Protein AF-A0A0C9Y177-F1 (afdb_monomer)

Secondary structure (DSSP, 8-state):
--HHHHHHHHHHHHHHHHHHTTPPPP-TTS--HHHHHHHHHH--HHHHS-EEEEEESSGGGG--TT-HHHHHHHTS-EEEEEE--S-S-SS-THHHHHHHHHTT--GGGTTSHHHHIIIIIHHHTSS-HHHHHHHHHHHHHHHHHH-----SB-TTS-BSS-PPPPP----PPPPPHHHHHHHHHHHHHHHHH--S-HHHHHHHHHHHHH-GGGGTTS--S-S-------S---PPP--PPPPPPPTTSSTTS--

Mean predicted aligned error: 13.77 Å

Foldseek 3Di:
DDLLVVLLVVLVVQQVVCVVVVHPRDQLQDDDPVRLVVNVVSPDPQLNDAAAEDEAEQLLVQQDPPDSVVSSLQSHRYDYYHYDHPPQDDPDPSSVLSVCLNRVPPVQPSVDPVSVCVLAVVLCPDDDPVSVVRSVVVVVVVCVVPDDDDDQADPVRDGPDDDDDDDDDDDDDDDDPVLVVVLVVLVVVCVVPVPDPPVVSVVQSVCSVVPPCVVVVPDDDDDDDDDPPPDPDDDDDDDDDDDDDDPPDPPPPDD

Solvent-accessible surface area (backbone atoms only — not comparable to full-atom values): 15943 Å² total; per-residue (Å²): 133,55,59,66,53,53,51,45,53,52,50,51,50,53,48,50,52,20,59,78,65,75,44,78,70,80,61,52,60,66,69,51,74,67,56,48,54,55,39,55,74,54,68,47,74,75,54,59,41,77,36,71,65,46,78,40,72,58,38,60,79,49,34,49,77,86,34,66,69,37,44,54,58,66,56,42,24,36,67,38,73,46,74,41,52,96,49,71,60,84,89,45,77,61,28,50,36,32,46,27,42,72,68,63,42,68,67,86,43,33,39,36,66,69,44,30,37,63,54,40,54,50,31,62,70,53,85,52,64,70,48,27,50,51,22,52,52,54,52,47,55,55,43,64,76,76,47,93,80,81,63,68,52,43,99,86,72,46,55,75,63,92,69,79,87,84,84,85,84,88,81,88,81,79,76,52,77,66,55,44,50,54,45,50,50,52,50,53,51,54,68,73,59,71,81,58,60,71,67,60,47,52,48,53,54,53,32,43,77,73,40,62,68,58,66,70,78,70,65,83,93,82,74,92,70,88,76,77,83,85,81,85,85,77,83,82,79,90,71,82,81,83,81,81,84,76,90,79,75,72,83,80,78,80,128

InterPro domains:
  IPR000330 SNF2, N-terminal domain [PF00176] (51-210)
  IPR027417 P-loop containing nucleoside triphosphate hydrolase [SSF52540] (50-147)
  IPR038718 SNF2-like, N-terminal domain superfamily [G3DSA:3.40.50.10810] (8-151)

Radius of gyration: 28.69 Å; Cα contacts (8 Å, |Δi|>4): 199; chains: 1; bounding box: 74×60×69 Å

pLDDT: mean 78.12, std 16.64, range [32.91, 95.5]

Sequence (255 aa):
MSRYSRFVDYWEQQEEAARLNNLPLPNRSNPTKEQTTDLEELGCAVYIVLWDRIYGDEGHAMRNPESKSLAAFYALLTRFIVIITATPAQNSLRDFQAYFRLLRVKYMNLEDLEHFDRYVTKPLSGTDEREIAKATQGLQYVLEEMMIYRPPCMSDGRMLLRLPNKYRHDIVVTLNSVERAVYNYILNYLVAKHLIGIYAALTRLRQVCSQIQLLAGSLPPTTDIPVDDEIFDSPPSSREPPLDPDPTSDEMRAR

Nearest PDB structures (foldseek):
  6l8n-assembly1_A  TM=6.024E-01  e=2.094E-08  Kluyveromyces lactis NRRL Y-1140
  8qyv-assembly1_M  TM=7.652E-01  e=3.973E-05  Saccharomyces cerevisiae S288C
  8oo7-assembly1_G  TM=8.427E-01  e=1.001E-03  Thermochaetoides thermophila
  8v6v-assembly1_X  TM=7.131E-01  e=1.061E-03  Homo sapiens
  6fml-assembly1_G  TM=6.248E-01  e=5.627E-04  Thermochaetoides thermophila DSM 1495

Structure (mmCIF, N/CA/C/O backbone):
data_AF-A0A0C9Y177-F1
#
_entry.id   AF-A0A0C9Y177-F1
#
loop_
_atom_site.group_PDB
_atom_site.id
_atom_site.type_symbol
_atom_site.label_atom_id
_atom_site.label_alt_id
_atom_site.label_comp_id
_atom_site.label_asym_id
_atom_site.label_entity_id
_atom_site.label_seq_id
_atom_site.pdbx_PDB_ins_code
_atom_site.Cartn_x
_atom_site.Cartn_y
_atom_site.Cartn_z
_atom_site.occupancy
_atom_site.B_iso_or_equiv
_atom_site.auth_seq_id
_atom_site.auth_comp_id
_atom_site.auth_asym_id
_atom_site.auth_atom_id
_atom_site.pdbx_PDB_model_num
ATOM 1 N N . MET A 1 1 ? -25.017 10.329 -12.179 1.00 60.66 1 MET A N 1
ATOM 2 C CA . MET A 1 1 ? -24.160 9.724 -11.133 1.00 60.66 1 MET A CA 1
ATOM 3 C C . MET A 1 1 ? -24.621 8.303 -10.869 1.00 60.66 1 MET A C 1
ATOM 5 O O . MET A 1 1 ? -25.825 8.079 -10.819 1.00 60.66 1 MET A O 1
ATOM 9 N N . SER A 1 2 ? -23.690 7.356 -10.752 1.00 77.94 2 SER A N 1
ATOM 10 C CA . SER A 1 2 ? -24.002 5.971 -10.369 1.00 77.94 2 SER A CA 1
ATOM 11 C C . SER A 1 2 ? -24.455 5.929 -8.904 1.00 77.94 2 SER A C 1
ATOM 13 O O . SER A 1 2 ? -24.042 6.785 -8.123 1.00 77.94 2 SER A O 1
ATOM 15 N N . ARG A 1 3 ? -25.260 4.934 -8.497 1.00 75.12 3 ARG A N 1
ATOM 16 C CA . ARG A 1 3 ? -25.572 4.725 -7.065 1.00 75.12 3 ARG A CA 1
ATOM 17 C C . ARG A 1 3 ? -24.290 4.599 -6.242 1.00 75.12 3 ARG A C 1
ATOM 19 O O . ARG A 1 3 ? -24.188 5.174 -5.172 1.00 75.12 3 ARG A O 1
ATOM 26 N N . TYR A 1 4 ? -23.285 3.940 -6.815 1.00 70.88 4 TYR A N 1
ATOM 27 C CA . TYR A 1 4 ? -21.947 3.821 -6.249 1.00 70.88 4 TYR A CA 1
ATOM 28 C C . TYR A 1 4 ? -21.282 5.175 -5.971 1.00 70.88 4 TYR A C 1
ATOM 30 O O . TYR A 1 4 ? -20.793 5.393 -4.869 1.00 70.88 4 TYR A O 1
ATOM 38 N N . SER A 1 5 ? -21.280 6.092 -6.949 1.00 79.62 5 SER A N 1
ATOM 39 C CA . SER A 1 5 ? -20.591 7.375 -6.773 1.00 79.62 5 SER A CA 1
ATOM 40 C C . SER A 1 5 ? -21.248 8.187 -5.664 1.00 79.62 5 SER A C 1
ATOM 42 O O . SER A 1 5 ? -20.547 8.732 -4.832 1.00 79.62 5 SER A O 1
ATOM 44 N N . ARG A 1 6 ? -22.583 8.142 -5.561 1.00 82.31 6 ARG A N 1
ATOM 45 C CA . ARG A 1 6 ? -23.313 8.815 -4.478 1.00 82.31 6 ARG A CA 1
ATOM 46 C C . ARG A 1 6 ? -22.883 8.349 -3.082 1.00 82.31 6 ARG A C 1
ATOM 48 O O . ARG A 1 6 ? -22.796 9.183 -2.193 1.00 82.31 6 ARG A O 1
ATOM 55 N N . PHE A 1 7 ? -22.613 7.053 -2.887 1.00 81.00 7 PHE A N 1
ATOM 56 C CA . PHE A 1 7 ? -22.155 6.537 -1.586 1.00 81.00 7 PHE A CA 1
ATOM 57 C C . PHE A 1 7 ? -20.748 7.002 -1.240 1.00 81.00 7 PHE A C 1
ATOM 59 O O . PHE A 1 7 ? -20.493 7.369 -0.097 1.00 81.00 7 PHE A O 1
ATOM 66 N N . VAL A 1 8 ? -19.843 6.975 -2.219 1.00 79.81 8 VAL A N 1
ATOM 67 C CA . VAL A 1 8 ? -18.476 7.465 -2.027 1.00 79.81 8 VAL A CA 1
ATOM 68 C C . VAL A 1 8 ? -18.507 8.960 -1.703 1.00 79.81 8 VAL A C 1
ATOM 70 O O . VAL A 1 8 ? -17.980 9.356 -0.668 1.00 79.81 8 VAL A O 1
ATOM 73 N N . ASP A 1 9 ? -19.233 9.749 -2.500 1.00 84.94 9 ASP A N 1
ATOM 74 C CA . ASP A 1 9 ? -19.370 11.198 -2.324 1.00 84.94 9 ASP A CA 1
ATOM 75 C C . ASP A 1 9 ? -19.990 11.550 -0.951 1.00 84.94 9 ASP A C 1
ATOM 77 O O . ASP A 1 9 ? -19.514 12.456 -0.269 1.00 84.94 9 ASP A O 1
ATOM 81 N N . TYR A 1 10 ? -21.020 10.814 -0.502 1.00 84.25 10 TYR A N 1
ATOM 82 C CA . TYR A 1 10 ? -21.636 10.996 0.823 1.00 84.25 10 TYR A CA 1
ATOM 83 C C . TYR A 1 10 ? -20.617 10.819 1.954 1.00 84.25 10 TYR A C 1
ATOM 85 O O . TYR A 1 10 ? -20.523 11.651 2.857 1.00 84.25 10 TYR A O 1
ATOM 93 N N . TRP A 1 11 ? -19.828 9.744 1.909 1.00 78.38 11 TRP A N 1
ATOM 94 C CA . TRP A 1 11 ? -18.850 9.469 2.959 1.00 78.38 11 TRP A CA 1
ATOM 95 C C . TRP A 1 11 ? -17.654 10.418 2.925 1.00 78.38 11 TRP A C 1
ATOM 97 O O . TRP A 1 11 ? -17.143 10.769 3.990 1.00 78.38 11 TRP A O 1
ATOM 107 N N . GLU A 1 12 ? -17.229 10.857 1.741 1.00 82.12 12 GLU A N 1
ATOM 108 C CA . GLU A 1 12 ? -16.199 11.888 1.591 1.00 82.12 12 GLU A CA 1
ATOM 109 C C . GLU A 1 12 ? -16.648 13.213 2.219 1.00 82.12 12 GLU A C 1
ATOM 111 O O . GLU A 1 12 ? -15.904 13.782 3.018 1.00 82.12 12 GLU A O 1
ATOM 116 N N . GLN A 1 13 ? -17.892 13.641 1.969 1.00 85.00 13 GLN A N 1
ATOM 117 C CA . GLN A 1 13 ? -18.472 14.845 2.580 1.00 85.00 13 GLN A CA 1
ATOM 118 C C . GLN A 1 13 ? -18.549 14.744 4.108 1.00 85.00 13 GLN A C 1
ATOM 120 O O . GLN A 1 13 ? -18.214 15.697 4.809 1.00 85.00 13 GLN A O 1
ATOM 125 N N . GLN A 1 14 ? -18.951 13.588 4.644 1.00 81.19 14 GLN A N 1
ATOM 126 C CA . GLN A 1 14 ? -19.004 13.360 6.094 1.00 81.19 14 GLN A CA 1
ATOM 127 C C . GLN A 1 14 ? -17.611 13.412 6.739 1.00 81.19 14 GLN A C 1
ATOM 129 O O . GLN A 1 14 ? -17.445 13.964 7.827 1.00 81.19 14 GLN A O 1
ATOM 134 N N . GLU A 1 15 ? -16.588 12.859 6.082 1.00 77.50 15 GLU A N 1
ATOM 135 C CA . GLU A 1 15 ? -15.209 12.964 6.567 1.00 77.50 15 GLU A CA 1
ATOM 136 C C . GLU A 1 15 ? -14.669 14.390 6.482 1.00 77.50 15 GLU A C 1
ATOM 138 O O . GLU A 1 15 ? -14.007 14.844 7.412 1.00 77.50 15 GLU A O 1
ATOM 143 N N . GLU A 1 16 ? -14.926 15.094 5.382 1.00 83.75 16 GLU A N 1
ATOM 144 C CA . GLU A 1 16 ? -14.502 16.481 5.206 1.00 83.75 16 GLU A CA 1
ATOM 145 C C . GLU A 1 16 ? -15.157 17.393 6.248 1.00 83.75 16 GLU A C 1
ATOM 147 O O . GLU A 1 16 ? -14.468 18.178 6.900 1.00 83.75 16 GLU A O 1
ATOM 152 N N . ALA A 1 17 ? -16.454 17.211 6.502 1.00 84.19 17 ALA A N 1
ATOM 153 C CA . ALA A 1 17 ? -17.170 17.905 7.564 1.00 84.19 17 ALA A CA 1
ATOM 154 C C . ALA A 1 17 ? -16.596 17.584 8.953 1.00 84.19 17 ALA A C 1
ATOM 156 O O . ALA A 1 17 ? -16.451 18.487 9.778 1.00 84.19 17 ALA A O 1
ATOM 157 N N . ALA A 1 18 ? -16.231 16.326 9.224 1.00 82.00 18 ALA A N 1
ATOM 158 C CA . ALA A 1 18 ? -15.586 15.962 10.483 1.00 82.00 18 ALA A CA 1
ATOM 159 C C . ALA A 1 18 ? -14.213 16.642 10.634 1.00 82.00 18 ALA A C 1
ATOM 161 O O . ALA A 1 18 ? -13.924 17.196 11.693 1.00 82.00 18 ALA A O 1
ATOM 162 N N . ARG A 1 19 ? -13.404 16.681 9.565 1.00 80.75 19 ARG A N 1
ATOM 163 C CA . ARG A 1 19 ? -12.097 17.361 9.552 1.00 80.75 19 ARG A CA 1
ATOM 164 C C . ARG A 1 19 ? -12.229 18.868 9.765 1.00 80.75 19 ARG A C 1
ATOM 166 O O . ARG A 1 19 ? -11.552 19.408 10.633 1.00 80.75 19 ARG A O 1
ATOM 173 N N . LEU A 1 20 ? -13.118 19.538 9.028 1.00 85.88 20 LEU A N 1
ATOM 174 C CA . LEU A 1 20 ? -13.350 20.987 9.143 1.00 85.88 20 LEU A CA 1
ATOM 175 C C . LEU A 1 20 ? -13.793 21.395 10.552 1.00 85.88 20 LEU A C 1
ATOM 177 O O . LEU A 1 20 ? -13.418 22.461 11.034 1.00 85.88 20 LEU A O 1
ATOM 181 N N . ASN A 1 21 ? -14.563 20.536 11.220 1.00 85.81 21 ASN A N 1
ATOM 182 C CA . ASN A 1 21 ? -15.095 20.797 12.554 1.00 85.81 21 ASN A CA 1
ATOM 183 C C . ASN A 1 21 ? -14.243 20.202 13.692 1.00 85.81 21 ASN A C 1
ATOM 185 O O . ASN A 1 21 ? -14.674 20.250 14.843 1.00 85.81 21 ASN A O 1
ATOM 189 N N . ASN A 1 22 ? -13.059 19.638 13.405 1.00 80.06 22 ASN A N 1
ATOM 190 C CA . ASN A 1 22 ? -12.221 18.911 14.374 1.00 80.06 22 ASN A CA 1
ATOM 191 C C . ASN A 1 22 ? -12.995 17.844 15.181 1.00 80.06 22 ASN A C 1
ATOM 193 O O . ASN A 1 22 ? -12.736 17.618 16.366 1.00 80.06 22 ASN A O 1
ATOM 197 N N . LEU A 1 23 ? -13.968 17.192 14.544 1.00 76.94 23 LEU A N 1
ATOM 198 C CA . LEU A 1 23 ? -14.747 16.109 15.130 1.00 76.94 23 LEU A CA 1
ATOM 199 C C . LEU A 1 23 ? -14.049 14.763 14.893 1.00 76.94 23 LEU A C 1
ATOM 201 O O . LEU A 1 23 ? -13.385 14.574 13.870 1.00 76.94 23 LEU A O 1
ATOM 205 N N . PRO A 1 24 ? -14.215 13.788 15.804 1.00 68.62 24 PRO A N 1
ATOM 206 C CA . PRO A 1 24 ? -13.754 12.432 15.550 1.00 68.62 24 PRO A CA 1
ATOM 207 C C . PRO A 1 24 ? -14.429 11.878 14.292 1.00 68.62 24 PRO A C 1
ATOM 209 O O . PRO A 1 24 ? -15.630 12.066 14.089 1.00 68.62 24 PRO A O 1
ATOM 212 N N . LEU A 1 25 ? -13.658 11.161 13.467 1.00 71.31 25 LEU A N 1
ATOM 213 C CA . LEU A 1 25 ? -14.195 10.508 12.275 1.00 71.31 25 LEU A CA 1
ATOM 214 C C . LEU A 1 25 ? -15.401 9.623 12.648 1.00 71.31 25 LEU A C 1
ATOM 216 O O . LEU A 1 25 ? -15.358 8.936 13.679 1.00 71.31 25 LEU A O 1
ATOM 220 N N . PRO A 1 26 ? -16.468 9.625 11.829 1.00 66.38 26 PRO A N 1
ATOM 221 C CA . PRO A 1 26 ? -17.718 8.953 12.155 1.00 66.38 26 PRO A CA 1
ATOM 222 C C . PRO A 1 26 ? -17.500 7.461 12.423 1.00 66.38 26 PRO A C 1
ATOM 224 O O . PRO A 1 26 ? -16.810 6.764 11.674 1.00 66.38 26 PRO A O 1
ATOM 227 N N . ASN A 1 27 ? -18.102 6.957 13.504 1.00 68.81 27 ASN A N 1
ATOM 228 C CA . ASN A 1 27 ? -17.997 5.549 13.863 1.00 68.81 27 ASN A CA 1
ATOM 229 C C . ASN A 1 27 ? -18.884 4.683 12.954 1.00 68.81 27 ASN A C 1
ATOM 231 O O . ASN A 1 27 ? -20.068 4.492 13.212 1.00 68.81 27 ASN A O 1
ATOM 235 N N . ARG A 1 28 ? -18.282 4.105 11.914 1.00 72.25 28 ARG A N 1
ATOM 236 C CA . ARG A 1 28 ? -18.972 3.275 10.914 1.00 72.25 28 ARG A CA 1
ATOM 237 C C . ARG A 1 28 ? -19.302 1.850 11.380 1.00 72.25 28 ARG A C 1
ATOM 239 O O . ARG A 1 28 ? -19.814 1.069 10.586 1.00 72.25 28 ARG A O 1
ATOM 246 N N . SER A 1 29 ? -18.978 1.464 12.618 1.00 67.38 29 SER A N 1
ATOM 247 C CA . SER A 1 29 ? -19.398 0.162 13.168 1.00 67.38 29 SER A CA 1
ATOM 248 C C . SER A 1 29 ? -20.760 0.208 13.857 1.00 67.38 29 SER A C 1
ATOM 250 O O . SER A 1 29 ? -21.408 -0.826 13.956 1.00 67.38 29 SER A O 1
ATOM 252 N N . ASN A 1 30 ? -21.202 1.391 14.292 1.00 70.06 30 ASN A N 1
ATOM 253 C CA . ASN A 1 30 ? -22.485 1.602 14.957 1.00 70.06 30 ASN A CA 1
ATOM 254 C C . ASN A 1 30 ? -23.153 2.851 14.358 1.00 70.06 30 ASN A C 1
ATOM 256 O O . ASN A 1 30 ? -23.076 3.920 14.971 1.00 70.06 30 ASN A O 1
ATOM 260 N N . PRO A 1 31 ? -23.751 2.748 13.156 1.00 72.00 31 PRO A N 1
ATOM 261 C CA . PRO A 1 31 ? -24.432 3.881 12.538 1.00 72.00 31 PRO A CA 1
ATOM 262 C C . PRO A 1 31 ? -25.581 4.373 13.427 1.00 72.00 31 PRO A C 1
ATOM 264 O O . PRO A 1 31 ? -26.267 3.584 14.085 1.00 72.00 31 PRO A O 1
ATOM 267 N N . THR A 1 32 ? -25.801 5.687 13.457 1.00 78.00 32 THR A N 1
ATOM 268 C CA . THR A 1 32 ? -26.993 6.257 14.099 1.00 78.00 32 THR A CA 1
ATOM 269 C C . THR A 1 32 ? -28.246 5.946 13.275 1.00 78.00 32 THR A C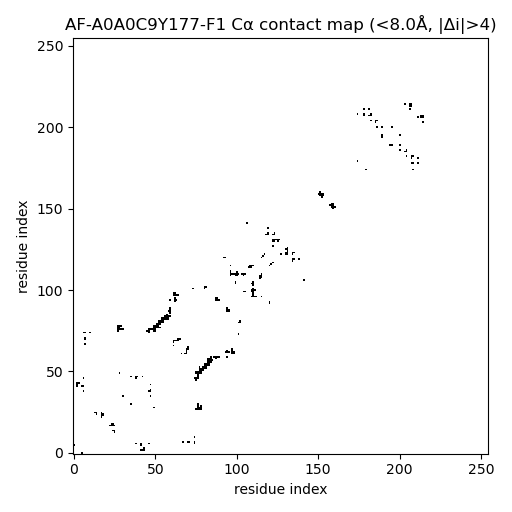 1
ATOM 271 O O . THR A 1 32 ? -28.170 5.576 12.100 1.00 78.00 32 THR A O 1
ATOM 274 N N . LYS A 1 33 ? -29.433 6.112 13.875 1.00 75.31 33 LYS A N 1
ATOM 275 C CA . LYS A 1 33 ? -30.703 5.937 13.148 1.00 75.31 33 LYS A CA 1
ATOM 276 C C . LYS A 1 33 ? -30.798 6.856 11.927 1.00 75.31 33 LYS A C 1
ATOM 278 O O . LYS A 1 33 ? -31.221 6.398 10.879 1.00 75.31 33 LYS A O 1
ATOM 283 N N . GLU A 1 34 ? -30.353 8.104 12.056 1.00 78.12 34 GLU A N 1
ATOM 284 C CA . GLU A 1 34 ? -30.326 9.087 10.962 1.00 78.12 34 GLU A CA 1
ATOM 285 C C . GLU A 1 34 ? -29.412 8.634 9.818 1.00 78.12 34 GLU A C 1
ATOM 287 O O . GLU A 1 34 ? -29.851 8.568 8.677 1.00 78.12 34 GLU A O 1
ATOM 292 N N . GLN A 1 35 ? -28.189 8.191 10.133 1.00 76.56 35 GLN A N 1
ATOM 293 C CA . GLN A 1 35 ? -27.258 7.660 9.130 1.00 76.56 35 GLN A CA 1
ATOM 294 C C . GLN A 1 35 ? -27.807 6.419 8.422 1.00 76.56 35 GLN A C 1
ATOM 296 O O . GLN A 1 35 ? -27.549 6.216 7.242 1.00 76.56 35 GLN A O 1
ATOM 301 N N . THR A 1 36 ? -28.551 5.573 9.133 1.00 74.44 36 THR A N 1
ATOM 302 C CA . THR A 1 36 ? -29.141 4.367 8.541 1.00 74.44 36 THR A CA 1
ATOM 303 C C . THR A 1 36 ? -30.204 4.740 7.505 1.00 74.44 36 THR A C 1
ATOM 305 O O . THR A 1 36 ? -30.174 4.211 6.398 1.00 74.44 36 THR A O 1
ATOM 308 N N . THR A 1 37 ? -31.074 5.705 7.824 1.00 78.81 37 THR A N 1
ATOM 309 C CA . THR A 1 37 ? -32.082 6.234 6.893 1.00 78.81 37 THR A CA 1
ATOM 310 C C . THR A 1 37 ? -31.438 6.870 5.661 1.00 78.81 37 THR A C 1
ATOM 312 O O . THR A 1 37 ? -31.824 6.547 4.541 1.00 78.81 37 THR A O 1
ATOM 315 N N . ASP A 1 38 ? -30.410 7.707 5.849 1.00 78.62 38 ASP A N 1
ATOM 316 C CA . ASP A 1 38 ? -29.680 8.323 4.735 1.00 78.62 38 ASP A CA 1
ATOM 317 C C . ASP A 1 38 ? -29.109 7.250 3.796 1.00 78.62 38 ASP A C 1
ATOM 319 O O . ASP A 1 38 ? -29.280 7.305 2.580 1.00 78.62 38 ASP A O 1
ATOM 323 N N . LEU A 1 39 ? -28.445 6.230 4.350 1.00 77.44 39 LEU A N 1
ATOM 324 C CA . LEU A 1 39 ? -27.825 5.165 3.561 1.00 77.44 39 LEU A CA 1
ATOM 325 C C . LEU A 1 39 ? -28.872 4.322 2.810 1.00 77.44 39 LEU A C 1
ATOM 327 O O . LEU A 1 39 ? -28.619 3.929 1.667 1.00 77.44 39 LEU A O 1
ATOM 331 N N . GLU A 1 40 ? -30.043 4.066 3.403 1.00 79.38 40 GLU A N 1
ATOM 332 C CA . GLU A 1 40 ? -31.166 3.383 2.742 1.00 79.38 40 GLU A CA 1
ATOM 333 C C . GLU A 1 40 ? -31.632 4.132 1.482 1.00 79.38 40 GLU A C 1
ATOM 335 O O . GLU A 1 40 ? -31.836 3.505 0.434 1.00 79.38 40 GLU A O 1
ATOM 340 N N . GLU A 1 41 ? -31.701 5.466 1.529 1.00 81.50 41 GLU A N 1
ATOM 341 C CA . GLU A 1 41 ? -32.088 6.304 0.385 1.00 81.50 41 GLU A CA 1
ATOM 342 C C . GLU A 1 41 ? -31.082 6.246 -0.779 1.00 81.50 41 GLU A C 1
ATOM 344 O O . GLU A 1 41 ? -31.463 6.357 -1.951 1.00 81.50 41 GLU A O 1
ATOM 349 N N . LEU A 1 42 ? -29.793 6.013 -0.500 1.00 78.12 42 LEU A N 1
ATOM 350 C CA . LEU A 1 42 ? -28.766 5.912 -1.542 1.00 78.12 42 LEU A CA 1
ATOM 351 C C . LEU A 1 42 ? -28.837 4.591 -2.355 1.00 78.12 42 LEU A C 1
ATOM 353 O O . LEU A 1 42 ? -28.323 4.524 -3.481 1.00 78.12 42 LEU A O 1
ATOM 357 N N . GLY A 1 43 ? -29.514 3.548 -1.854 1.00 74.19 43 GLY A N 1
ATOM 358 C CA . GLY A 1 43 ? -29.999 2.420 -2.666 1.00 74.19 43 GLY A CA 1
ATOM 359 C C . GLY A 1 43 ? -28.960 1.389 -3.146 1.00 74.19 43 GLY A C 1
ATOM 360 O O . GLY A 1 43 ? -29.144 0.784 -4.213 1.00 74.19 43 GLY A O 1
ATOM 361 N N . CYS A 1 44 ? -27.875 1.169 -2.394 1.00 80.56 44 CYS A N 1
ATOM 362 C CA . CYS A 1 44 ? -26.905 0.093 -2.635 1.00 80.56 44 CYS A CA 1
ATOM 363 C C . CYS A 1 44 ? -26.859 -0.870 -1.445 1.00 80.56 44 CYS A C 1
ATOM 365 O O . CYS A 1 44 ? -26.383 -0.522 -0.367 1.00 80.56 44 CYS A O 1
ATOM 367 N N . ALA A 1 45 ? -27.311 -2.104 -1.677 1.00 82.19 45 ALA A N 1
ATOM 368 C CA . ALA A 1 45 ? -27.505 -3.114 -0.637 1.00 82.19 45 ALA A CA 1
ATOM 369 C C . ALA A 1 45 ? -26.242 -3.411 0.194 1.00 82.19 45 ALA A C 1
ATOM 371 O O . ALA A 1 45 ? -26.336 -3.699 1.379 1.00 82.19 45 ALA A O 1
ATOM 372 N N . VAL A 1 46 ? -25.052 -3.318 -0.402 1.00 86.19 46 VAL A N 1
ATOM 373 C CA . VAL A 1 46 ? -23.798 -3.669 0.284 1.00 86.19 46 VAL A CA 1
ATOM 374 C C . VAL A 1 46 ? -23.390 -2.611 1.322 1.00 86.19 46 VAL A C 1
ATOM 376 O O . VAL A 1 46 ? -22.760 -2.954 2.320 1.00 86.19 46 VAL A O 1
ATOM 379 N N . TYR A 1 47 ? -23.785 -1.349 1.121 1.00 84.50 47 TYR A N 1
ATOM 380 C CA . TYR A 1 47 ? -23.429 -0.217 1.987 1.00 84.50 47 TYR A CA 1
ATOM 381 C C . TYR A 1 47 ? -24.438 0.057 3.107 1.00 84.50 47 TYR A C 1
ATOM 383 O O . TYR A 1 47 ? -24.106 0.758 4.058 1.00 84.50 47 TYR A O 1
ATOM 391 N N . ILE A 1 48 ? -25.646 -0.500 3.004 1.00 83.12 48 ILE A N 1
ATOM 392 C CA . ILE A 1 48 ? -26.708 -0.370 4.018 1.00 83.12 48 ILE A CA 1
ATOM 393 C C . ILE A 1 48 ? -26.686 -1.511 5.043 1.00 83.12 48 ILE A C 1
ATOM 395 O O . ILE A 1 48 ? -27.319 -1.425 6.089 1.00 83.12 48 ILE A O 1
ATOM 399 N N . VAL A 1 49 ? -25.963 -2.593 4.748 1.00 85.19 49 VAL A N 1
ATOM 400 C CA . VAL A 1 49 ? -25.809 -3.734 5.653 1.00 85.19 49 VAL A CA 1
ATOM 401 C C . VAL A 1 49 ? -24.651 -3.471 6.609 1.00 85.19 49 VAL A C 1
ATOM 403 O O . VAL A 1 49 ? -23.540 -3.160 6.179 1.00 85.19 49 VAL A O 1
ATOM 406 N N . LEU A 1 50 ? -24.901 -3.651 7.907 1.00 86.88 50 LEU A N 1
ATOM 407 C CA . LEU A 1 50 ? -23.844 -3.717 8.909 1.00 86.88 50 LEU A CA 1
ATOM 408 C C . LEU A 1 50 ? -23.207 -5.109 8.879 1.00 86.88 50 LEU A C 1
ATOM 410 O O . LEU A 1 50 ? -23.811 -6.092 9.306 1.00 86.88 50 LEU A O 1
ATOM 414 N N . TRP A 1 51 ? -21.979 -5.189 8.380 1.00 89.19 51 TRP A N 1
ATOM 415 C CA . TRP A 1 51 ? -21.219 -6.430 8.341 1.00 89.19 51 TRP A CA 1
ATOM 416 C C . TRP A 1 51 ? -20.558 -6.701 9.697 1.00 89.19 51 TRP A C 1
ATOM 418 O O . TRP A 1 51 ? -19.933 -5.826 10.295 1.00 89.19 51 TRP A O 1
ATOM 428 N N . ASP A 1 52 ? -20.621 -7.937 10.186 1.00 90.12 52 ASP A N 1
ATOM 429 C CA . ASP A 1 52 ? -19.837 -8.305 11.369 1.00 90.12 52 ASP A CA 1
ATOM 430 C C . ASP A 1 52 ? -18.336 -8.299 11.060 1.00 90.12 52 ASP A C 1
ATOM 432 O O . ASP A 1 52 ? -17.524 -7.851 11.873 1.00 90.12 52 ASP A O 1
ATOM 436 N N . ARG A 1 53 ? -17.956 -8.824 9.888 1.00 92.06 53 ARG A N 1
ATOM 437 C CA . ARG A 1 53 ? -16.562 -8.974 9.460 1.00 92.06 53 ARG A CA 1
ATOM 438 C C . ARG A 1 53 ? -16.428 -8.766 7.961 1.00 92.06 53 ARG A C 1
ATOM 440 O O . ARG A 1 53 ? -17.254 -9.256 7.196 1.00 92.06 53 ARG A O 1
ATOM 447 N N . ILE A 1 54 ? -15.339 -8.125 7.553 1.00 92.12 54 ILE A N 1
ATOM 448 C CA . ILE A 1 54 ? -14.930 -8.016 6.151 1.00 92.12 54 ILE A CA 1
ATOM 449 C C . ILE A 1 54 ? -13.504 -8.541 6.020 1.00 92.12 54 ILE A C 1
ATOM 451 O O . ILE A 1 54 ? -12.627 -8.160 6.796 1.00 92.12 54 ILE A O 1
ATOM 455 N N . TYR A 1 55 ? -13.289 -9.406 5.031 1.00 93.12 55 TYR A N 1
ATOM 456 C CA . TYR A 1 55 ? -11.981 -9.953 4.688 1.00 93.12 55 TYR A CA 1
ATOM 457 C C . TYR A 1 55 ? -11.518 -9.337 3.370 1.00 93.12 55 TYR A C 1
ATOM 459 O O . TYR A 1 55 ? -12.163 -9.521 2.340 1.00 93.12 55 TYR A O 1
ATOM 467 N N . GLY A 1 56 ? -10.423 -8.584 3.415 1.00 91.19 56 GLY A N 1
ATOM 468 C CA . GLY A 1 56 ? -9.750 -8.064 2.232 1.00 91.19 56 GLY A CA 1
ATOM 469 C C . GLY A 1 56 ? -8.569 -8.954 1.880 1.00 91.19 56 GLY A C 1
ATOM 470 O O . GLY A 1 56 ? -7.553 -8.911 2.573 1.00 91.19 56 GLY A O 1
ATOM 471 N N . ASP A 1 57 ? -8.714 -9.761 0.835 1.00 91.56 57 ASP A N 1
ATOM 472 C CA . ASP A 1 57 ? -7.607 -10.541 0.283 1.00 91.56 57 ASP A CA 1
ATOM 473 C C . ASP A 1 57 ? -6.738 -9.673 -0.635 1.00 91.56 57 ASP A C 1
ATOM 475 O O . ASP A 1 57 ? -7.209 -8.680 -1.193 1.00 91.56 57 ASP A O 1
ATOM 479 N N . GLU A 1 58 ? -5.465 -10.033 -0.759 1.00 87.88 58 GLU A N 1
ATOM 480 C CA . GLU A 1 58 ? -4.454 -9.279 -1.498 1.00 87.88 58 GLU A CA 1
ATOM 481 C C . GLU A 1 58 ? -4.420 -7.792 -1.123 1.00 87.88 58 GLU A C 1
ATOM 483 O O . GLU A 1 58 ? -4.517 -6.892 -1.962 1.00 87.88 58 GLU A O 1
ATOM 488 N N . GLY A 1 59 ? -4.243 -7.526 0.175 1.00 85.31 59 GLY A N 1
ATOM 489 C CA . GLY A 1 59 ? -4.268 -6.180 0.757 1.00 85.31 59 GLY A CA 1
ATOM 490 C C . GLY A 1 59 ? -3.403 -5.137 0.045 1.00 85.31 59 GLY A C 1
ATOM 491 O O . GLY A 1 59 ? -3.729 -3.953 0.071 1.00 85.31 59 GLY A O 1
ATOM 492 N N . HIS A 1 60 ? -2.363 -5.562 -0.674 1.00 84.75 60 HIS A N 1
ATOM 493 C CA . HIS A 1 60 ? -1.539 -4.679 -1.494 1.00 84.75 60 HIS A CA 1
ATOM 494 C C . HIS A 1 60 ? -2.339 -3.908 -2.572 1.00 84.75 60 HIS A C 1
ATOM 496 O O . HIS A 1 60 ? -1.900 -2.844 -3.015 1.00 84.75 60 HIS A O 1
ATOM 502 N N . ALA A 1 61 ? -3.529 -4.381 -2.964 1.00 85.19 61 ALA A N 1
ATOM 503 C CA . ALA A 1 61 ? -4.462 -3.665 -3.838 1.00 85.19 61 ALA A CA 1
ATOM 504 C C . ALA A 1 61 ? -5.086 -2.413 -3.180 1.00 85.19 61 ALA A C 1
ATOM 506 O O . ALA A 1 61 ? -5.505 -1.488 -3.873 1.00 85.19 61 ALA A O 1
ATOM 507 N N . MET A 1 62 ? -5.113 -2.356 -1.846 1.00 83.75 62 MET A N 1
ATOM 508 C CA . MET A 1 62 ? -5.770 -1.332 -1.021 1.00 83.75 62 MET A CA 1
ATOM 509 C C . MET A 1 62 ? -4.803 -0.270 -0.471 1.00 83.75 62 MET A C 1
ATOM 511 O O . MET A 1 62 ? -5.111 0.426 0.489 1.00 83.75 62 MET A O 1
ATOM 515 N N . ARG A 1 63 ? -3.621 -0.120 -1.077 1.00 83.25 63 ARG A N 1
ATOM 516 C CA . ARG A 1 63 ? -2.561 0.772 -0.574 1.00 83.25 63 ARG A CA 1
ATOM 517 C C . ARG A 1 63 ? -2.704 2.245 -0.943 1.00 83.25 63 ARG A C 1
ATOM 519 O O . ARG A 1 63 ? -2.041 3.071 -0.336 1.00 83.25 63 ARG A O 1
ATOM 526 N N . ASN A 1 64 ? -3.481 2.576 -1.979 1.00 82.56 64 ASN A N 1
ATOM 527 C CA . ASN A 1 64 ? -3.605 3.954 -2.456 1.00 82.56 64 ASN A CA 1
ATOM 528 C C . ASN A 1 64 ? -4.831 4.632 -1.815 1.00 82.56 64 ASN A C 1
ATOM 530 O O . ASN A 1 64 ? -5.949 4.313 -2.246 1.00 82.56 64 ASN A O 1
ATOM 534 N N . PRO A 1 65 ? -4.640 5.583 -0.870 1.00 76.69 65 PRO A N 1
ATOM 535 C CA . PRO A 1 65 ? -5.712 6.343 -0.217 1.00 76.69 65 PRO A CA 1
ATOM 536 C C . PRO A 1 65 ? -6.682 7.006 -1.196 1.00 76.69 65 PRO A C 1
ATOM 538 O O . PRO A 1 65 ? -7.867 7.111 -0.907 1.00 76.69 65 PRO A O 1
ATOM 541 N N . GLU A 1 66 ? -6.181 7.423 -2.360 1.00 79.88 66 GLU A N 1
ATOM 542 C CA . GLU A 1 66 ? -6.938 8.160 -3.378 1.00 79.88 66 GLU A CA 1
ATOM 543 C C . GLU A 1 66 ? -7.689 7.237 -4.348 1.00 79.88 66 GLU A C 1
ATOM 545 O O . GLU A 1 66 ? -8.396 7.691 -5.250 1.00 79.88 66 GLU A O 1
ATOM 550 N N . SER A 1 67 ? -7.527 5.917 -4.219 1.00 84.19 67 SER A N 1
ATOM 551 C CA . SER A 1 67 ? -8.196 4.987 -5.121 1.00 84.19 67 SER A CA 1
ATOM 552 C C . SER A 1 67 ? -9.681 4.850 -4.786 1.00 84.19 67 SER A C 1
ATOM 554 O O . SER A 1 67 ? -10.073 4.623 -3.642 1.00 84.19 67 SER A O 1
ATOM 556 N N . LYS A 1 68 ? -10.519 4.883 -5.826 1.00 82.25 68 LYS A N 1
ATOM 557 C CA . LYS A 1 68 ? -11.968 4.657 -5.710 1.00 82.25 68 LYS A CA 1
ATOM 558 C C . LYS A 1 68 ? -12.301 3.302 -5.085 1.00 82.25 68 LYS A C 1
ATOM 560 O O . LYS A 1 68 ? -13.258 3.195 -4.326 1.00 82.25 68 LYS A O 1
ATOM 565 N N . SER A 1 69 ? -11.503 2.273 -5.370 1.00 83.69 69 SER A N 1
ATOM 566 C CA . SER A 1 69 ? -11.660 0.942 -4.774 1.00 83.69 69 SER A CA 1
ATOM 567 C C . SER A 1 69 ? -11.464 0.970 -3.261 1.00 83.69 69 SER A C 1
ATOM 569 O O . SER A 1 69 ? -12.220 0.339 -2.528 1.00 83.69 69 SER A O 1
ATOM 571 N N . LEU A 1 70 ? -10.479 1.731 -2.784 1.00 84.44 70 LEU A N 1
ATOM 572 C CA . LEU A 1 70 ? -10.236 1.865 -1.359 1.00 84.44 70 LEU A CA 1
ATOM 573 C C . LEU A 1 70 ? -11.298 2.743 -0.689 1.00 84.44 70 LEU A C 1
ATOM 575 O O . LEU A 1 70 ? -11.828 2.350 0.345 1.00 84.44 70 LEU A O 1
ATOM 579 N N . ALA A 1 71 ? -11.676 3.871 -1.297 1.00 82.00 71 ALA A N 1
ATOM 580 C CA . ALA A 1 71 ? -12.781 4.708 -0.817 1.00 82.00 71 ALA A CA 1
ATOM 581 C C . ALA A 1 71 ? -14.093 3.905 -0.703 1.00 82.00 71 ALA A C 1
ATOM 583 O O . ALA A 1 71 ? -14.812 3.983 0.293 1.00 82.00 71 ALA A O 1
ATOM 584 N N . ALA A 1 72 ? -14.352 3.040 -1.685 1.00 82.38 72 ALA A N 1
ATOM 585 C CA . ALA A 1 72 ? -15.465 2.103 -1.676 1.00 82.38 72 ALA A CA 1
ATOM 586 C C . ALA A 1 72 ? -15.384 1.086 -0.539 1.00 82.38 72 ALA A C 1
ATOM 588 O O . ALA A 1 72 ? -16.406 0.773 0.058 1.00 82.38 72 ALA A O 1
ATOM 589 N N . PHE A 1 73 ? -14.199 0.557 -0.243 1.00 86.69 73 PHE A N 1
ATOM 590 C CA . PHE A 1 73 ? -14.010 -0.368 0.869 1.00 86.69 73 PHE A CA 1
ATOM 591 C C . PHE A 1 73 ? -14.208 0.341 2.218 1.00 86.69 73 PHE A C 1
ATOM 593 O O . PHE A 1 73 ? -14.874 -0.181 3.109 1.00 86.69 73 PHE A O 1
ATOM 600 N N . TYR A 1 74 ? -13.704 1.571 2.349 1.00 80.75 74 TYR A N 1
ATOM 601 C CA . TYR A 1 74 ? -13.886 2.412 3.533 1.00 80.75 74 TYR A CA 1
ATOM 602 C C . TYR A 1 74 ? -15.346 2.717 3.849 1.00 80.75 74 TYR A C 1
ATOM 604 O O . TYR A 1 74 ? -15.706 2.823 5.024 1.00 80.75 74 TYR A O 1
ATOM 612 N N . ALA A 1 75 ? -16.173 2.905 2.822 1.00 81.81 75 ALA A N 1
ATOM 613 C CA . ALA A 1 75 ? -17.589 3.226 2.968 1.00 81.81 75 ALA A CA 1
ATOM 614 C C . ALA A 1 75 ? -18.422 2.072 3.564 1.00 81.81 75 ALA A C 1
ATOM 616 O O . ALA A 1 75 ? -19.568 2.291 3.953 1.00 81.81 75 ALA A O 1
ATOM 617 N N . LEU A 1 76 ? -17.873 0.856 3.660 1.00 86.38 76 LEU A N 1
ATOM 618 C CA . LEU A 1 76 ? -18.576 -0.293 4.225 1.00 86.38 76 LEU A CA 1
ATOM 619 C C . LEU A 1 76 ? -18.742 -0.169 5.745 1.00 86.38 76 LEU A C 1
ATOM 621 O O . LEU A 1 76 ? -17.795 0.108 6.493 1.00 86.38 76 LEU A O 1
ATOM 625 N N . LEU A 1 77 ? -19.962 -0.437 6.205 1.00 85.00 77 LEU A N 1
ATOM 626 C CA . LEU A 1 77 ? -20.283 -0.533 7.622 1.00 85.00 77 LEU A CA 1
ATOM 627 C C . LEU A 1 77 ? -19.821 -1.889 8.144 1.00 85.00 77 LEU A C 1
ATOM 629 O O . LEU A 1 77 ? -20.297 -2.931 7.700 1.00 85.00 77 LEU A O 1
ATOM 633 N N . THR A 1 78 ? -18.878 -1.889 9.082 1.00 87.31 78 THR A N 1
ATOM 634 C CA . THR A 1 78 ? -18.376 -3.138 9.657 1.00 87.31 78 THR A CA 1
ATOM 635 C C . THR A 1 78 ? -17.818 -2.966 11.057 1.00 87.31 78 THR A C 1
ATOM 637 O O . THR A 1 78 ? -17.253 -1.912 11.395 1.00 87.31 78 THR A O 1
ATOM 640 N N . ARG A 1 79 ? -17.958 -4.027 11.859 1.00 86.44 79 ARG A N 1
ATOM 641 C CA . ARG A 1 79 ? -17.366 -4.144 13.192 1.00 86.44 79 ARG A CA 1
ATOM 642 C C . ARG A 1 79 ? -15.903 -4.578 13.145 1.00 86.44 79 ARG A C 1
ATOM 644 O O . ARG A 1 79 ? -15.096 -4.000 13.870 1.00 86.44 79 ARG A O 1
ATOM 651 N N . PHE A 1 80 ? -15.556 -5.557 12.312 1.00 88.06 80 PHE A N 1
ATOM 652 C CA . PHE A 1 80 ? -14.189 -6.064 12.196 1.00 88.06 80 PHE A CA 1
ATOM 653 C C .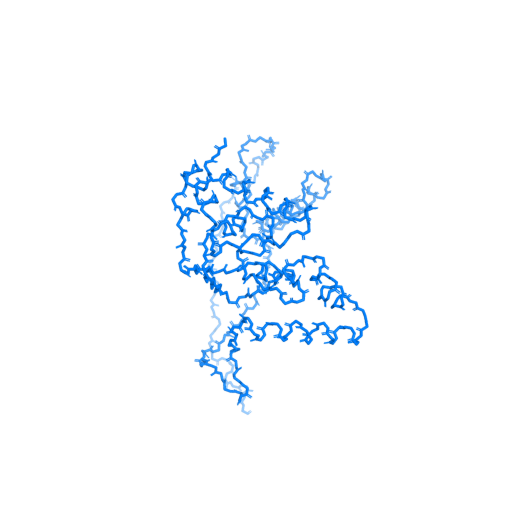 PHE A 1 80 ? -13.715 -6.082 10.747 1.00 88.06 80 PHE A C 1
ATOM 655 O O . PHE A 1 80 ? -14.455 -6.439 9.828 1.00 88.06 80 PHE A O 1
ATOM 662 N N . ILE A 1 81 ? -12.446 -5.742 10.549 1.00 90.56 81 ILE A N 1
ATOM 663 C CA . ILE A 1 81 ? -11.788 -5.837 9.251 1.00 90.56 81 ILE A CA 1
ATOM 664 C C . ILE A 1 81 ? -10.533 -6.677 9.413 1.00 90.56 81 ILE A C 1
ATOM 666 O O . ILE A 1 81 ? -9.756 -6.469 10.342 1.00 90.56 81 ILE A O 1
ATOM 670 N N . VAL A 1 82 ? -10.350 -7.623 8.501 1.00 92.00 82 VAL A N 1
ATOM 671 C CA . VAL A 1 82 ? -9.149 -8.444 8.406 1.00 92.00 82 VAL A CA 1
ATOM 672 C C . VAL A 1 82 ? -8.578 -8.257 7.012 1.00 92.00 82 VAL A C 1
ATOM 674 O O . VAL A 1 82 ? -9.265 -8.503 6.023 1.00 92.00 82 VAL A O 1
ATOM 677 N N . ILE A 1 83 ? -7.323 -7.825 6.933 1.00 92.31 83 ILE A N 1
ATOM 678 C CA . ILE A 1 83 ? -6.580 -7.780 5.675 1.00 92.31 83 ILE A CA 1
ATOM 679 C C . ILE A 1 83 ? -5.606 -8.946 5.640 1.00 92.31 83 ILE A C 1
ATOM 681 O O . ILE A 1 83 ? -4.870 -9.184 6.597 1.00 92.31 83 ILE A O 1
ATOM 685 N N . ILE A 1 84 ? -5.592 -9.646 4.513 1.00 92.94 84 ILE A N 1
ATOM 686 C CA . ILE A 1 84 ? -4.674 -10.738 4.230 1.00 92.94 84 ILE A CA 1
ATOM 687 C C . ILE A 1 84 ? -3.752 -10.265 3.107 1.00 92.94 84 ILE A C 1
ATOM 689 O O . ILE A 1 84 ? -4.199 -9.817 2.055 1.00 92.94 84 ILE A O 1
ATOM 693 N N . THR A 1 85 ? -2.444 -10.292 3.352 1.00 91.00 85 THR A N 1
ATOM 694 C CA . THR A 1 85 ? -1.440 -9.937 2.345 1.00 91.00 85 THR A CA 1
ATOM 695 C C . THR A 1 85 ? -0.121 -10.626 2.659 1.00 91.00 85 THR A C 1
ATOM 697 O O . THR A 1 85 ? 0.306 -10.674 3.813 1.00 91.00 85 THR A O 1
ATOM 700 N N . ALA A 1 86 ? 0.535 -11.158 1.629 1.00 87.81 86 ALA A N 1
ATOM 701 C CA . ALA A 1 86 ? 1.889 -11.692 1.755 1.00 87.81 86 ALA A CA 1
ATOM 702 C C . ALA A 1 86 ? 2.942 -10.573 1.811 1.00 87.81 86 ALA A C 1
ATOM 704 O O . ALA A 1 86 ? 3.996 -10.734 2.422 1.00 87.81 86 ALA A O 1
ATOM 705 N N . THR A 1 87 ? 2.655 -9.433 1.179 1.00 86.06 87 THR A N 1
ATOM 706 C CA . THR A 1 87 ? 3.561 -8.285 1.079 1.00 86.06 87 THR A CA 1
ATOM 707 C C . THR A 1 87 ? 2.836 -7.040 1.584 1.00 86.06 87 THR A C 1
ATOM 709 O O . THR A 1 87 ? 2.166 -6.371 0.791 1.00 86.06 87 THR A O 1
ATOM 712 N N . PRO A 1 88 ? 2.899 -6.735 2.892 1.00 81.31 88 PRO A N 1
ATOM 713 C CA . PRO A 1 88 ? 2.199 -5.579 3.438 1.00 81.31 88 PRO A CA 1
ATOM 714 C C . PRO A 1 88 ? 2.731 -4.272 2.835 1.00 81.31 88 PRO A C 1
ATOM 716 O O . PRO A 1 88 ? 1.944 -3.500 2.303 1.00 81.31 88 PRO A O 1
ATOM 719 N N . ALA A 1 89 ? 4.049 -4.072 2.787 1.00 82.12 89 ALA A N 1
ATOM 720 C CA . ALA A 1 89 ? 4.664 -2.958 2.065 1.00 82.12 89 ALA A CA 1
ATOM 721 C C . ALA A 1 89 ? 5.365 -3.458 0.797 1.00 82.12 89 ALA A C 1
ATOM 723 O O . ALA A 1 89 ? 6.075 -4.463 0.840 1.00 82.12 89 ALA A O 1
ATOM 724 N N . GLN A 1 90 ? 5.171 -2.757 -0.323 1.00 75.31 90 GLN A N 1
ATOM 725 C CA . GLN A 1 90 ? 5.866 -3.062 -1.580 1.00 75.31 90 GLN A CA 1
ATOM 726 C C . GLN A 1 90 ? 6.775 -1.917 -2.016 1.00 75.31 90 GLN A C 1
ATOM 728 O O . GLN A 1 90 ? 7.971 -2.119 -2.200 1.00 75.31 90 GLN A O 1
ATOM 733 N N . ASN A 1 91 ? 6.204 -0.723 -2.195 1.00 72.44 91 ASN A N 1
ATOM 734 C CA . ASN A 1 91 ? 6.904 0.393 -2.838 1.00 72.44 91 ASN A CA 1
ATOM 735 C C . ASN A 1 91 ? 7.283 1.496 -1.849 1.00 72.44 91 ASN A C 1
ATOM 737 O O . ASN A 1 91 ? 8.258 2.209 -2.065 1.00 72.44 91 ASN A O 1
ATOM 741 N N . SER A 1 92 ? 6.489 1.675 -0.791 1.00 80.75 92 SER A N 1
ATOM 742 C CA . SER A 1 92 ? 6.681 2.743 0.183 1.00 80.75 92 SER A CA 1
ATOM 743 C C . SER A 1 92 ? 6.146 2.331 1.547 1.00 80.75 92 SER A C 1
ATOM 745 O O . SER A 1 92 ? 5.162 1.602 1.646 1.00 80.75 92 SER A O 1
ATOM 747 N N . LEU A 1 93 ? 6.738 2.878 2.609 1.00 83.94 93 LEU A N 1
ATOM 748 C CA . LEU A 1 93 ? 6.190 2.773 3.962 1.00 83.94 93 LEU A CA 1
ATOM 749 C C . LEU A 1 93 ? 4.807 3.424 4.083 1.00 83.94 93 LEU A C 1
ATOM 751 O O . LEU A 1 93 ? 4.042 3.055 4.968 1.00 83.94 93 LEU A O 1
ATOM 755 N N . ARG A 1 94 ? 4.449 4.328 3.161 1.00 83.94 94 ARG A N 1
ATOM 756 C CA . ARG A 1 94 ? 3.106 4.915 3.077 1.00 83.94 94 ARG A CA 1
ATOM 757 C C . ARG A 1 94 ? 2.010 3.865 2.868 1.00 83.94 94 ARG A C 1
ATOM 759 O O . ARG A 1 94 ? 0.871 4.109 3.251 1.00 83.94 94 ARG A O 1
ATOM 766 N N . ASP A 1 95 ? 2.357 2.689 2.340 1.00 85.62 95 ASP A N 1
ATOM 767 C CA . ASP A 1 95 ? 1.428 1.561 2.220 1.00 85.62 95 ASP A CA 1
ATOM 768 C C . ASP A 1 95 ? 0.842 1.181 3.603 1.00 85.62 95 ASP A C 1
ATOM 770 O O . ASP A 1 95 ? -0.334 0.834 3.704 1.00 85.62 95 ASP A O 1
ATOM 774 N N . PHE A 1 96 ? 1.612 1.333 4.694 1.00 89.06 96 PHE A N 1
ATOM 775 C CA . PHE A 1 96 ? 1.129 1.081 6.057 1.00 89.06 96 PHE A CA 1
ATOM 776 C C . PHE A 1 96 ? 0.107 2.106 6.541 1.00 89.06 96 PHE A C 1
ATOM 778 O O . PHE A 1 96 ? -0.847 1.727 7.216 1.00 89.06 96 PHE A O 1
ATOM 785 N N . GLN A 1 97 ? 0.256 3.378 6.168 1.00 89.31 97 GLN A N 1
ATOM 786 C CA . GLN A 1 97 ? -0.693 4.425 6.550 1.00 89.31 97 GLN A CA 1
ATOM 787 C C . GLN A 1 97 ? -2.098 4.129 6.008 1.00 89.31 97 GLN A C 1
ATOM 789 O O . GLN A 1 97 ? -3.086 4.284 6.731 1.00 89.31 97 GLN A O 1
ATOM 794 N N . ALA A 1 98 ? -2.194 3.621 4.774 1.00 87.12 98 ALA A N 1
ATOM 795 C CA . ALA A 1 98 ? -3.466 3.188 4.201 1.00 87.12 98 ALA A CA 1
ATOM 796 C C . ALA A 1 98 ? -4.104 2.064 5.038 1.00 87.12 98 ALA A C 1
ATOM 798 O O . ALA A 1 98 ? -5.292 2.129 5.365 1.00 87.12 98 ALA A O 1
ATOM 799 N N . TYR A 1 99 ? -3.321 1.074 5.479 1.00 89.12 99 TYR A N 1
ATOM 800 C CA . TYR A 1 99 ? -3.836 0.034 6.373 1.00 89.12 99 TYR A CA 1
ATOM 801 C C . TYR A 1 99 ? -4.220 0.562 7.749 1.00 89.12 99 TYR A C 1
ATOM 803 O O . TYR A 1 99 ? -5.256 0.155 8.263 1.00 89.12 99 TYR A O 1
ATOM 811 N N . PHE A 1 100 ? -3.446 1.469 8.346 1.00 89.25 100 PHE A N 1
ATOM 812 C CA . PHE A 1 100 ? -3.763 2.043 9.657 1.00 89.25 100 PHE A CA 1
ATOM 813 C C . PHE A 1 100 ? -5.103 2.763 9.628 1.00 89.25 100 PHE A C 1
ATOM 815 O O . PHE A 1 100 ? -5.957 2.534 10.486 1.00 89.25 100 PHE A O 1
ATOM 822 N N . ARG A 1 101 ? -5.341 3.546 8.573 1.00 86.25 101 ARG A N 1
ATOM 823 C CA . ARG A 1 101 ? -6.633 4.187 8.359 1.00 86.25 101 ARG A CA 1
ATOM 824 C C . ARG A 1 101 ? -7.740 3.160 8.135 1.00 86.25 101 ARG A C 1
ATOM 826 O O . ARG A 1 101 ? -8.818 3.305 8.704 1.00 86.25 101 ARG A O 1
ATOM 833 N N . LEU A 1 102 ? -7.487 2.105 7.355 1.00 86.00 102 LEU A N 1
ATOM 834 C CA . LEU A 1 102 ? -8.478 1.065 7.039 1.00 86.00 102 LEU A CA 1
ATOM 835 C C . LEU A 1 102 ? -8.879 0.244 8.263 1.00 86.00 102 LEU A C 1
ATOM 837 O O . LEU A 1 102 ? -10.066 0.045 8.512 1.00 86.00 102 LEU A O 1
ATOM 841 N N . LEU A 1 103 ? -7.899 -0.161 9.061 1.00 87.44 103 LEU A N 1
ATOM 842 C CA . LEU A 1 103 ? -8.081 -0.890 10.311 1.00 87.44 103 LEU A CA 1
ATOM 843 C C . LEU A 1 103 ? -8.500 0.026 11.472 1.00 87.44 103 LEU A C 1
ATOM 845 O O . LEU A 1 103 ? -8.783 -0.468 12.561 1.00 87.44 103 LEU A O 1
ATOM 849 N N . ARG A 1 104 ? -8.603 1.343 11.234 1.00 83.12 104 ARG A N 1
ATOM 850 C CA . ARG A 1 104 ? -9.041 2.362 12.203 1.00 83.12 104 ARG A CA 1
ATOM 851 C C . ARG A 1 104 ? -8.150 2.398 13.450 1.00 83.12 104 ARG A C 1
ATOM 853 O O . ARG A 1 104 ? -8.634 2.547 14.573 1.00 83.12 104 ARG A O 1
ATOM 860 N N . VAL A 1 105 ? -6.845 2.247 13.246 1.00 82.81 105 VAL A N 1
ATOM 861 C CA . VAL A 1 105 ? -5.834 2.307 14.304 1.00 82.81 105 VAL A CA 1
ATOM 862 C C . VAL A 1 105 ? -5.672 3.760 14.731 1.00 82.81 105 VAL A C 1
ATOM 864 O O . VAL A 1 105 ? -5.107 4.540 13.984 1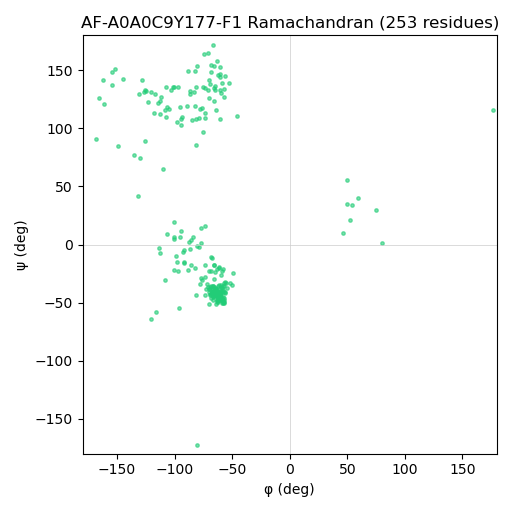.00 82.81 105 VAL A O 1
ATOM 867 N N . LYS A 1 106 ? -6.148 4.109 15.932 1.00 80.75 106 LYS A N 1
ATOM 868 C CA . LYS A 1 106 ? -6.072 5.477 16.493 1.00 80.75 106 LYS A CA 1
ATOM 869 C C . LYS A 1 106 ? -4.784 5.769 17.267 1.00 80.75 106 LYS A C 1
ATOM 871 O O . LYS A 1 106 ? -4.644 6.813 17.902 1.00 80.75 106 LYS A O 1
ATOM 876 N N . TYR A 1 107 ? -3.869 4.807 17.327 1.00 79.88 107 TYR A N 1
ATOM 877 C CA . TYR A 1 107 ? -2.643 4.960 18.099 1.00 79.88 107 TYR A CA 1
ATOM 878 C C . TYR A 1 107 ? -1.774 6.061 17.480 1.00 79.88 107 TYR A C 1
ATOM 880 O O . TYR A 1 107 ? -1.462 5.995 16.294 1.00 79.88 107 TYR A O 1
ATOM 888 N N . MET A 1 108 ? -1.413 7.077 18.274 1.00 76.44 108 MET A N 1
ATOM 889 C CA . MET A 1 108 ? -0.649 8.264 17.840 1.00 76.44 108 MET A CA 1
ATOM 890 C C . MET A 1 108 ? -1.225 8.994 16.607 1.00 76.44 108 MET A C 1
ATOM 892 O O . MET A 1 108 ? -0.504 9.737 15.943 1.00 76.44 108 MET A O 1
ATOM 896 N N . ASN A 1 109 ? -2.513 8.799 16.312 1.00 84.12 109 ASN A N 1
ATOM 897 C CA . ASN A 1 109 ? -3.176 9.279 15.100 1.00 84.12 109 ASN A CA 1
ATOM 898 C C . ASN A 1 109 ? -2.475 8.843 13.792 1.00 84.12 109 ASN A C 1
ATOM 900 O O . ASN A 1 109 ? -2.435 9.602 12.826 1.00 84.12 109 ASN A O 1
ATOM 904 N N . LEU A 1 110 ? -1.873 7.649 13.745 1.00 85.62 110 LEU A N 1
ATOM 905 C CA . LEU A 1 110 ? -1.136 7.168 12.566 1.00 85.62 110 LEU A CA 1
ATOM 906 C C . LEU A 1 110 ? -2.031 6.860 11.351 1.00 85.62 110 LEU A C 1
ATOM 908 O O . LEU A 1 110 ? -1.518 6.657 10.249 1.00 85.62 110 LEU A O 1
ATOM 912 N N . GLU A 1 111 ? -3.355 6.836 11.519 1.00 84.62 111 GLU A N 1
ATOM 913 C CA . GLU A 1 111 ? -4.309 6.867 10.412 1.00 84.62 111 GLU A CA 1
ATOM 914 C C . GLU A 1 111 ? -4.252 8.177 9.616 1.00 84.62 111 GLU A C 1
ATOM 916 O O . GLU A 1 111 ? -4.645 8.212 8.445 1.00 84.62 111 GLU A O 1
ATOM 921 N N . ASP A 1 112 ? -3.768 9.251 10.237 1.00 86.19 112 ASP A N 1
ATOM 922 C CA . ASP A 1 112 ? -3.593 10.548 9.613 1.00 86.19 112 ASP A CA 1
ATOM 923 C C . ASP A 1 112 ? -2.230 10.630 8.922 1.00 86.19 112 ASP A C 1
ATOM 925 O O . ASP A 1 112 ? -1.181 10.289 9.473 1.00 86.19 112 ASP A O 1
ATOM 929 N N . LEU A 1 113 ? -2.253 11.093 7.676 1.00 86.75 113 LEU A N 1
ATOM 930 C CA . LEU A 1 113 ? -1.064 11.142 6.844 1.00 86.75 113 LEU A CA 1
ATOM 931 C C . LEU A 1 113 ? -0.018 12.136 7.369 1.00 86.75 113 LEU A C 1
ATOM 933 O O . LEU A 1 113 ? 1.175 11.862 7.272 1.00 86.75 113 LEU A O 1
ATOM 937 N N . GLU A 1 114 ? -0.435 13.266 7.943 1.00 88.94 114 GLU A N 1
ATOM 938 C CA . GLU A 1 114 ? 0.488 14.265 8.483 1.00 88.94 114 GLU A CA 1
ATOM 939 C C . GLU A 1 114 ? 1.247 13.708 9.690 1.00 88.94 114 GLU A C 1
ATOM 941 O O . GLU A 1 114 ? 2.462 13.892 9.819 1.00 88.94 114 GLU A O 1
ATOM 946 N N . HIS A 1 115 ? 0.536 12.988 10.557 1.00 89.88 115 HIS A N 1
ATOM 947 C CA . HIS A 1 115 ? 1.114 12.337 11.727 1.00 89.88 115 HIS A CA 1
ATOM 948 C C . HIS A 1 115 ? 2.031 11.192 11.308 1.00 89.88 115 HIS A C 1
ATOM 950 O O . HIS A 1 115 ? 3.171 11.123 11.768 1.00 89.88 115 HIS A O 1
ATOM 956 N N . PHE A 1 116 ? 1.585 10.343 10.380 1.00 90.62 116 PHE A N 1
ATOM 957 C CA . PHE A 1 116 ? 2.415 9.273 9.841 1.00 90.62 116 PHE A CA 1
ATOM 958 C C . PHE A 1 116 ? 3.703 9.823 9.211 1.00 90.62 116 PHE A C 1
ATOM 960 O O . PHE A 1 116 ? 4.798 9.342 9.504 1.00 90.62 116 PHE A O 1
ATOM 967 N N . ASP A 1 117 ? 3.612 10.891 8.417 1.00 91.00 117 ASP A N 1
ATOM 968 C CA . ASP A 1 117 ? 4.790 11.501 7.809 1.00 91.00 117 ASP A CA 1
ATOM 969 C C . ASP A 1 117 ? 5.717 12.137 8.851 1.00 91.00 117 ASP A C 1
ATOM 971 O O . ASP A 1 117 ? 6.938 12.065 8.711 1.00 91.00 117 ASP A O 1
ATOM 975 N N . ARG A 1 118 ? 5.168 12.730 9.915 1.00 90.19 118 ARG A N 1
ATOM 976 C CA . ARG A 1 118 ? 5.940 13.337 11.007 1.00 90.19 118 ARG A CA 1
ATOM 977 C C . ARG A 1 118 ? 6.681 12.305 11.857 1.00 90.19 118 ARG A C 1
ATOM 979 O O . ARG A 1 118 ? 7.833 12.552 12.198 1.00 90.19 118 ARG A O 1
ATOM 986 N N . TYR A 1 119 ? 6.036 11.194 12.205 1.00 88.69 119 TYR A N 1
ATOM 987 C CA . TYR A 1 119 ? 6.570 10.212 13.156 1.00 88.69 119 TYR A CA 1
ATOM 988 C C . TYR A 1 119 ? 7.271 9.021 12.499 1.00 88.69 119 TYR A C 1
ATOM 990 O O . TYR A 1 119 ? 8.101 8.387 13.144 1.00 88.69 119 TYR A O 1
ATOM 998 N N . VAL A 1 120 ? 6.965 8.718 11.234 1.00 90.12 120 VAL A N 1
ATOM 999 C CA . VAL A 1 120 ? 7.486 7.537 10.531 1.00 90.12 120 VAL A CA 1
ATOM 1000 C C . VAL A 1 120 ? 8.275 7.948 9.291 1.00 90.12 120 VAL A C 1
ATOM 1002 O O . VAL A 1 120 ? 9.487 7.749 9.248 1.00 90.12 120 VAL A O 1
ATOM 1005 N N . THR A 1 121 ? 7.635 8.565 8.293 1.00 90.19 121 THR A N 1
ATOM 1006 C CA . THR A 1 121 ? 8.272 8.791 6.982 1.00 90.19 121 THR A CA 1
ATOM 1007 C C . THR A 1 121 ? 9.486 9.725 7.059 1.00 90.19 121 THR A C 1
ATOM 1009 O O . THR A 1 121 ? 10.560 9.384 6.554 1.00 90.19 121 THR A O 1
ATOM 1012 N N . LYS A 1 122 ? 9.340 10.907 7.678 1.00 90.56 122 LYS A N 1
ATOM 1013 C CA . LYS A 1 122 ? 10.410 11.917 7.755 1.00 90.56 122 LYS A CA 1
ATOM 1014 C C . LYS A 1 122 ? 11.593 11.452 8.608 1.00 90.56 122 LYS A C 1
ATOM 1016 O O . LYS A 1 122 ? 12.711 11.570 8.112 1.00 90.56 122 LYS A O 1
ATOM 1021 N N . PRO A 1 123 ? 11.400 10.901 9.824 1.00 90.25 123 PRO A N 1
ATOM 1022 C CA . PRO A 1 123 ? 12.521 10.408 10.619 1.00 90.25 123 PRO A CA 1
ATOM 1023 C C . PRO A 1 123 ? 13.301 9.293 9.919 1.00 90.25 123 PRO A C 1
ATOM 1025 O O . PRO A 1 123 ? 14.525 9.337 9.903 1.00 90.25 123 PRO A O 1
ATOM 1028 N N . LEU A 1 124 ? 12.613 8.342 9.274 1.00 88.50 124 LEU A N 1
ATOM 1029 C CA . LEU A 1 124 ? 13.260 7.222 8.576 1.00 88.50 124 LEU A CA 1
ATOM 1030 C C . LEU A 1 124 ? 14.008 7.637 7.303 1.00 88.50 124 LEU A C 1
ATOM 1032 O O . LEU A 1 124 ? 14.910 6.926 6.870 1.00 88.50 124 LEU A O 1
ATOM 1036 N N . SER A 1 125 ? 13.643 8.774 6.707 1.00 87.31 125 SER A N 1
ATOM 1037 C CA . SER A 1 125 ? 14.327 9.334 5.531 1.00 87.31 125 SER A CA 1
ATOM 1038 C C . SER A 1 125 ? 15.449 10.316 5.900 1.00 87.31 125 SER A C 1
ATOM 1040 O O . SER A 1 125 ? 16.117 10.843 5.011 1.00 87.31 125 SER A O 1
ATOM 1042 N N . GLY A 1 126 ? 15.613 10.622 7.190 1.00 87.75 126 GLY A N 1
ATOM 1043 C CA . GLY A 1 126 ? 16.632 11.535 7.694 1.00 87.75 126 GLY A CA 1
ATOM 1044 C C . GLY A 1 126 ? 18.010 10.885 7.820 1.00 87.75 126 GLY A C 1
ATOM 1045 O O . GLY A 1 126 ? 18.235 9.750 7.413 1.00 87.75 126 GLY A O 1
ATOM 1046 N N . THR A 1 127 ? 18.947 11.624 8.414 1.00 88.62 127 THR A N 1
ATOM 1047 C CA . THR A 1 127 ? 20.319 11.155 8.678 1.00 88.62 127 THR A CA 1
ATOM 1048 C C . THR A 1 127 ? 20.622 10.982 10.167 1.00 88.62 127 THR A C 1
ATOM 1050 O O . THR A 1 127 ? 21.702 10.514 10.512 1.00 88.62 127 THR A O 1
ATOM 1053 N N . ASP A 1 128 ? 19.713 11.392 11.058 1.00 93.12 128 ASP A N 1
ATOM 1054 C CA . ASP A 1 128 ? 19.898 11.252 12.504 1.00 93.12 128 ASP A CA 1
ATOM 1055 C C . ASP A 1 128 ? 19.525 9.834 12.952 1.00 93.12 128 ASP A C 1
ATOM 1057 O O . ASP A 1 128 ? 18.350 9.464 13.012 1.00 93.12 128 ASP A O 1
ATOM 1061 N N . GLU A 1 129 ? 20.542 9.044 13.296 1.00 92.25 129 GLU A N 1
ATOM 1062 C CA . GLU A 1 129 ? 20.397 7.659 13.749 1.00 92.25 129 GLU A CA 1
ATOM 1063 C C . GLU A 1 129 ? 19.455 7.512 14.951 1.00 92.25 129 GLU A C 1
ATOM 1065 O O . GLU A 1 129 ? 18.743 6.511 15.058 1.00 92.25 129 GLU A O 1
ATOM 1070 N N . ARG A 1 130 ? 19.404 8.502 15.854 1.00 91.31 130 ARG A N 1
ATOM 1071 C CA . ARG A 1 130 ? 18.541 8.430 17.043 1.00 91.31 130 ARG A CA 1
ATOM 1072 C C . ARG A 1 130 ? 17.072 8.543 16.669 1.00 91.31 130 ARG A C 1
ATOM 1074 O O . ARG A 1 130 ? 16.242 7.834 17.235 1.00 91.31 130 ARG A O 1
ATOM 1081 N N . GLU A 1 131 ? 16.752 9.423 15.731 1.00 90.50 131 GLU A N 1
ATOM 1082 C CA . GLU A 1 131 ? 15.382 9.622 15.259 1.00 90.50 131 GLU A CA 1
ATOM 1083 C C . GLU A 1 131 ? 14.923 8.446 14.387 1.00 90.50 131 GLU A C 1
ATOM 1085 O O . GLU A 1 131 ? 13.801 7.967 14.555 1.00 90.50 131 GLU A O 1
ATOM 1090 N N . ILE A 1 132 ? 15.815 7.895 13.554 1.00 91.94 132 ILE A N 1
ATOM 1091 C CA . ILE A 1 132 ? 15.560 6.662 12.791 1.00 91.94 132 ILE A CA 1
ATOM 1092 C C . ILE A 1 132 ? 15.248 5.495 13.738 1.00 91.94 132 ILE A C 1
ATOM 1094 O O . ILE A 1 132 ? 14.264 4.777 13.534 1.00 91.94 132 ILE A O 1
ATOM 1098 N N . ALA A 1 133 ? 16.051 5.309 14.791 1.00 91.88 133 ALA A N 1
ATOM 1099 C CA . ALA A 1 133 ? 15.856 4.231 15.758 1.00 91.88 133 ALA A CA 1
ATOM 1100 C C . ALA A 1 133 ? 14.516 4.359 16.498 1.00 91.88 133 ALA A C 1
ATOM 1102 O O . ALA A 1 133 ? 13.772 3.382 16.595 1.00 91.88 133 ALA A O 1
ATOM 1103 N N . LYS A 1 134 ? 14.165 5.568 16.961 1.00 91.00 134 LYS A N 1
ATOM 1104 C CA . LYS A 1 134 ? 12.871 5.830 17.613 1.00 91.00 134 LYS A CA 1
ATOM 1105 C C . LYS A 1 134 ? 11.691 5.557 16.684 1.00 91.00 134 LYS A C 1
ATOM 1107 O O . LYS A 1 134 ? 10.739 4.904 17.100 1.00 91.00 134 LYS A O 1
ATOM 1112 N N . ALA A 1 135 ? 11.747 6.034 15.440 1.00 91.00 135 ALA A N 1
ATOM 1113 C CA . ALA A 1 135 ? 10.674 5.831 14.469 1.00 91.00 135 ALA A CA 1
ATOM 1114 C C . ALA A 1 135 ? 10.512 4.354 14.091 1.00 91.00 135 ALA A C 1
ATOM 1116 O O . ALA A 1 135 ? 9.390 3.856 14.017 1.00 91.00 135 ALA A O 1
ATOM 1117 N N . THR A 1 136 ? 11.625 3.632 13.927 1.00 91.25 136 THR A N 1
ATOM 1118 C CA . THR A 1 136 ? 11.620 2.184 13.670 1.00 91.25 136 THR A CA 1
ATOM 1119 C C . THR A 1 136 ? 10.987 1.429 14.833 1.00 91.25 136 THR A C 1
ATOM 1121 O O . THR A 1 136 ? 10.098 0.611 14.617 1.00 91.25 136 THR A O 1
ATOM 1124 N N . GLN A 1 137 ? 11.392 1.737 16.069 1.00 91.56 137 GLN A N 1
ATOM 1125 C CA . GLN A 1 137 ? 10.853 1.097 17.267 1.00 91.56 137 GLN A CA 1
ATOM 1126 C C . GLN A 1 137 ? 9.361 1.397 17.451 1.00 91.56 137 GLN A C 1
ATOM 1128 O O . GLN A 1 137 ? 8.584 0.495 17.755 1.00 91.56 137 GLN A O 1
ATOM 1133 N N . GLY A 1 138 ? 8.950 2.650 17.238 1.00 89.81 138 GLY A N 1
ATOM 1134 C CA . GLY A 1 138 ? 7.548 3.052 17.320 1.00 89.81 138 GLY A CA 1
ATOM 1135 C C . GLY A 1 138 ? 6.686 2.343 16.277 1.00 89.81 138 GLY A C 1
ATOM 1136 O O . GLY A 1 138 ? 5.637 1.798 16.613 1.00 89.81 138 GLY A O 1
ATOM 1137 N N . LEU A 1 139 ? 7.151 2.286 15.025 1.00 90.00 139 LEU A N 1
ATOM 1138 C CA . LEU A 1 139 ? 6.457 1.560 13.964 1.00 90.00 139 LEU A CA 1
ATOM 1139 C C . LEU A 1 139 ? 6.382 0.060 14.271 1.00 90.00 139 LEU A C 1
ATOM 1141 O O . LEU A 1 139 ? 5.321 -0.537 14.115 1.00 90.00 139 LEU A O 1
ATOM 1145 N N . GLN A 1 140 ? 7.480 -0.541 14.731 1.00 90.12 140 GLN A N 1
ATOM 1146 C CA . GLN A 1 140 ? 7.526 -1.955 15.089 1.00 90.12 140 GLN A CA 1
ATOM 1147 C C . GLN A 1 140 ? 6.525 -2.288 16.199 1.00 90.12 140 GLN A C 1
ATOM 1149 O O . GLN A 1 140 ? 5.765 -3.235 16.042 1.00 90.12 140 GLN A O 1
ATOM 1154 N N . TYR A 1 141 ? 6.457 -1.477 17.257 1.00 91.12 141 TYR A N 1
ATOM 1155 C CA . TYR A 1 141 ? 5.492 -1.660 18.344 1.00 91.12 141 TYR A CA 1
ATOM 1156 C C . TYR A 1 141 ? 4.044 -1.669 17.836 1.00 91.12 141 TYR A C 1
ATOM 1158 O O . TYR A 1 141 ? 3.256 -2.545 18.180 1.00 91.12 141 TYR A O 1
ATOM 1166 N N . VAL A 1 142 ? 3.690 -0.718 16.965 1.00 90.31 142 VAL A N 1
ATOM 1167 C CA . VAL A 1 142 ? 2.340 -0.659 16.384 1.00 90.31 142 VAL A CA 1
ATOM 1168 C C . VAL A 1 142 ? 2.067 -1.881 15.514 1.00 90.31 142 VAL A C 1
ATOM 1170 O O . VAL A 1 142 ? 0.993 -2.472 15.612 1.00 90.31 142 VAL A O 1
ATOM 1173 N N . LEU A 1 143 ? 3.035 -2.275 14.682 1.00 90.12 143 LEU A N 1
ATOM 1174 C CA . LEU A 1 143 ? 2.917 -3.438 13.807 1.00 90.12 143 LEU A CA 1
ATOM 1175 C C . LEU A 1 143 ? 2.785 -4.749 14.590 1.00 90.12 143 LEU A C 1
ATOM 1177 O O . LEU A 1 143 ? 1.999 -5.595 14.178 1.00 90.12 143 LEU A O 1
ATOM 1181 N N . GLU A 1 144 ? 3.497 -4.910 15.705 1.00 89.12 144 GLU A N 1
ATOM 1182 C CA . GLU A 1 144 ? 3.407 -6.090 16.576 1.00 89.12 144 GLU A CA 1
ATOM 1183 C C . GLU A 1 144 ? 2.005 -6.263 17.178 1.00 89.12 144 GLU A C 1
ATOM 1185 O O . GLU A 1 144 ? 1.517 -7.387 17.282 1.00 89.12 144 GLU A O 1
ATOM 1190 N N . GLU A 1 145 ? 1.324 -5.162 17.497 1.00 88.44 145 GLU A N 1
ATOM 1191 C CA . GLU A 1 145 ? -0.037 -5.193 18.043 1.00 88.44 145 GLU A CA 1
ATOM 1192 C C . GLU A 1 145 ? -1.111 -5.441 16.971 1.00 88.44 145 GLU A C 1
ATOM 1194 O O . GLU A 1 145 ? -2.134 -6.072 17.242 1.00 88.44 145 GLU A O 1
ATOM 1199 N N . MET A 1 146 ? -0.915 -4.948 15.743 1.00 86.56 146 MET A N 1
ATOM 1200 C CA . MET A 1 146 ? -1.955 -5.008 14.705 1.00 86.56 146 MET A CA 1
ATOM 1201 C C . MET A 1 146 ? -1.780 -6.124 13.674 1.00 86.56 146 MET A C 1
ATOM 1203 O O . MET A 1 146 ? -2.740 -6.471 12.982 1.00 86.56 146 MET A O 1
ATOM 1207 N N . MET A 1 147 ? -0.565 -6.644 13.502 1.00 89.88 147 MET A N 1
ATOM 1208 C CA . MET A 1 147 ? -0.228 -7.572 12.430 1.00 89.88 147 MET A CA 1
ATOM 1209 C C . MET A 1 147 ? 0.266 -8.895 12.997 1.00 89.88 147 MET A C 1
ATOM 1211 O O . MET A 1 147 ? 1.204 -8.963 13.782 1.00 89.88 147 MET A O 1
ATOM 1215 N N . ILE A 1 148 ? -0.303 -9.982 12.484 1.00 90.56 148 ILE A N 1
ATOM 1216 C CA . ILE A 1 148 ? 0.249 -11.317 12.686 1.00 90.56 148 ILE A CA 1
ATOM 1217 C C . ILE A 1 148 ? 1.131 -11.630 11.482 1.00 90.56 148 ILE A C 1
ATOM 1219 O O .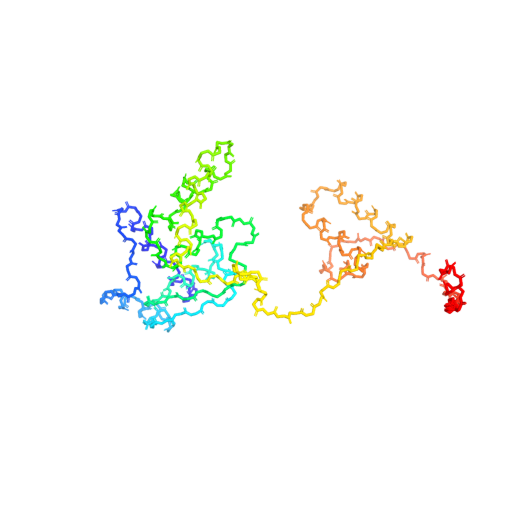 ILE A 1 148 ? 0.636 -11.969 10.407 1.00 90.56 148 ILE A O 1
ATOM 1223 N N . TYR A 1 149 ? 2.445 -11.533 11.665 1.00 87.56 149 TYR A N 1
ATOM 1224 C CA . TYR A 1 149 ? 3.423 -11.903 10.649 1.00 87.56 149 TYR A CA 1
ATOM 1225 C C . TYR A 1 149 ? 4.201 -13.142 11.083 1.00 87.56 149 TYR A C 1
ATOM 1227 O O . TYR A 1 149 ? 4.774 -13.189 12.169 1.00 87.56 149 TYR A O 1
ATOM 1235 N N . ARG A 1 150 ? 4.225 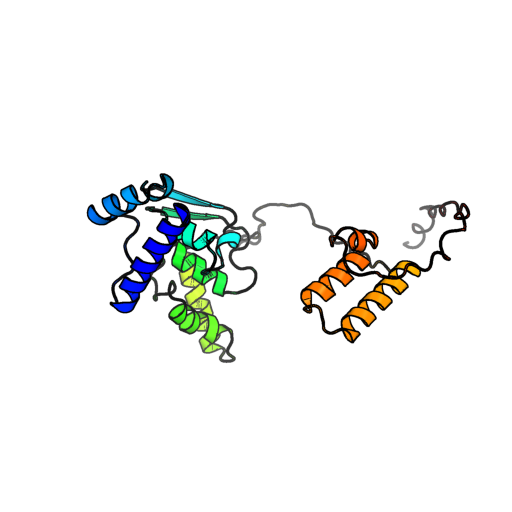-14.162 10.220 1.00 86.94 150 ARG A N 1
ATOM 1236 C CA . ARG A 1 150 ? 5.034 -15.365 10.431 1.00 86.94 150 ARG A CA 1
ATOM 1237 C C . ARG A 1 150 ? 6.210 -15.361 9.458 1.00 86.94 150 ARG A C 1
ATOM 1239 O O . ARG A 1 150 ? 5.980 -15.560 8.263 1.00 86.94 150 ARG A O 1
ATOM 1246 N N . PRO A 1 151 ? 7.448 -15.155 9.936 1.00 84.19 151 PRO A N 1
ATOM 1247 C CA . PRO A 1 151 ? 8.614 -15.228 9.072 1.00 84.19 151 PRO A CA 1
ATOM 1248 C C . PRO A 1 151 ? 8.823 -16.663 8.549 1.00 84.19 151 PRO A C 1
ATOM 1250 O O . PRO A 1 151 ? 8.440 -17.631 9.213 1.00 84.19 151 PRO A O 1
ATOM 1253 N N . PRO A 1 152 ? 9.471 -16.832 7.380 1.00 82.56 152 PRO A N 1
ATOM 1254 C CA . PRO A 1 152 ? 9.794 -18.154 6.835 1.00 82.56 152 PRO A CA 1
ATOM 1255 C C . PRO A 1 152 ? 10.684 -19.004 7.753 1.00 82.56 152 PRO A C 1
ATOM 1257 O O . PRO A 1 152 ? 10.645 -20.232 7.689 1.00 82.56 152 PRO A O 1
ATOM 1260 N N . CYS A 1 153 ? 11.484 -18.350 8.596 1.00 82.94 153 CYS A N 1
ATOM 1261 C CA . CYS A 1 153 ? 12.346 -18.965 9.594 1.00 82.94 153 CYS A CA 1
ATOM 1262 C C . CYS A 1 153 ? 11.894 -18.524 10.987 1.00 82.94 153 CYS A C 1
ATOM 1264 O O . CYS A 1 153 ? 11.714 -17.329 11.224 1.00 82.94 153 CYS A O 1
ATOM 1266 N N . MET A 1 154 ? 11.695 -19.481 11.888 1.00 80.88 154 MET A N 1
ATOM 1267 C CA . MET A 1 154 ? 11.386 -19.212 13.288 1.00 80.88 154 MET A CA 1
ATOM 1268 C C . MET A 1 154 ? 12.638 -18.731 14.040 1.00 80.88 154 MET A C 1
ATOM 1270 O O . MET A 1 154 ? 13.766 -18.877 13.572 1.00 80.88 154 MET A O 1
ATOM 1274 N N . SER A 1 155 ? 12.444 -18.143 15.223 1.00 81.94 155 SER A N 1
ATOM 1275 C CA . SER A 1 155 ? 13.531 -17.615 16.067 1.00 81.94 155 SER A CA 1
ATOM 1276 C C . SER A 1 155 ? 14.538 -18.680 16.523 1.00 81.94 155 SER A C 1
ATOM 1278 O O . SER A 1 155 ? 15.663 -18.351 16.885 1.00 81.94 155 SER A O 1
ATOM 1280 N N . ASP A 1 156 ? 14.156 -19.954 16.471 1.00 83.75 156 ASP A N 1
ATOM 1281 C CA . ASP A 1 156 ? 14.994 -21.120 16.759 1.00 83.75 156 ASP A CA 1
ATOM 1282 C C . ASP A 1 156 ? 15.814 -21.611 15.547 1.00 83.75 156 ASP A C 1
ATOM 1284 O O . ASP A 1 156 ? 16.482 -22.643 15.626 1.00 83.75 156 ASP A O 1
ATOM 1288 N N . GLY A 1 157 ? 15.750 -20.903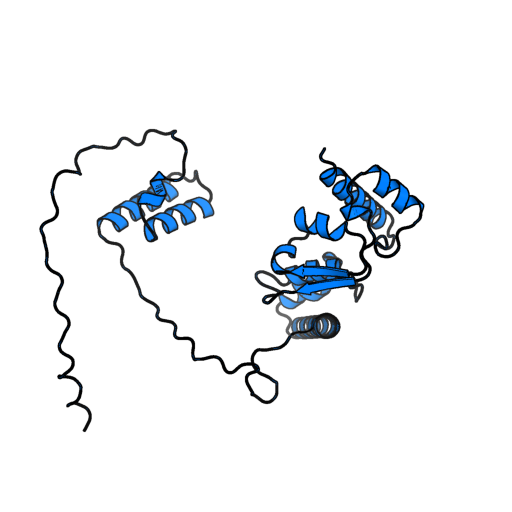 14.414 1.00 82.00 157 GLY A N 1
ATOM 1289 C CA . GLY A 1 157 ? 16.449 -21.252 13.178 1.00 82.00 157 GLY A CA 1
ATOM 1290 C C . GLY A 1 157 ? 15.758 -22.334 12.342 1.00 82.00 157 GLY A C 1
ATOM 1291 O O . GLY A 1 157 ? 16.274 -22.708 11.286 1.00 82.00 157 GLY A O 1
ATOM 1292 N N . ARG A 1 158 ? 14.596 -22.852 12.766 1.00 83.88 158 ARG A N 1
ATOM 1293 C CA . ARG A 1 158 ? 13.839 -23.839 11.985 1.00 83.88 158 ARG A CA 1
ATOM 1294 C C . ARG A 1 158 ? 12.983 -23.138 10.937 1.00 83.88 158 ARG A C 1
ATOM 1296 O O . ARG A 1 158 ? 12.223 -22.218 11.235 1.00 83.88 158 ARG A O 1
ATOM 1303 N N . MET A 1 159 ? 13.054 -23.615 9.695 1.00 84.00 159 MET A N 1
ATOM 1304 C CA . MET A 1 159 ? 12.130 -23.166 8.655 1.00 84.00 159 MET A CA 1
ATOM 1305 C C . MET A 1 159 ? 10.702 -23.597 9.000 1.00 84.00 159 MET A C 1
ATOM 1307 O O . MET A 1 159 ? 10.469 -24.764 9.320 1.00 84.00 159 MET A O 1
ATOM 1311 N N . LEU A 1 160 ? 9.747 -22.671 8.882 1.00 85.81 160 LEU A N 1
ATOM 1312 C CA . LEU A 1 160 ? 8.322 -22.943 9.090 1.00 85.81 160 LEU A CA 1
ATOM 1313 C C . LEU A 1 160 ? 7.828 -24.036 8.128 1.00 85.81 160 LEU A C 1
ATOM 1315 O O . LEU A 1 160 ? 7.033 -24.896 8.497 1.00 85.81 160 LEU A O 1
ATOM 1319 N N . LEU A 1 161 ? 8.338 -24.008 6.895 1.00 87.31 161 LEU A N 1
ATOM 1320 C CA . LEU A 1 161 ? 8.091 -24.999 5.858 1.00 87.31 161 LEU A CA 1
ATOM 1321 C C . LEU A 1 161 ? 9.427 -25.426 5.249 1.00 87.31 161 LEU A C 1
ATOM 1323 O O . LEU A 1 161 ? 10.227 -24.588 4.834 1.00 87.31 161 LEU A O 1
ATOM 1327 N N . ARG A 1 162 ? 9.658 -26.739 5.158 1.00 85.19 162 ARG A N 1
ATOM 1328 C CA . ARG A 1 162 ? 10.801 -27.305 4.429 1.00 85.19 162 ARG A CA 1
ATOM 1329 C C . ARG A 1 162 ? 10.464 -27.350 2.942 1.00 85.19 162 ARG A C 1
ATOM 1331 O O . ARG A 1 162 ? 9.934 -28.342 2.454 1.00 85.19 162 ARG A O 1
ATOM 1338 N N . LEU A 1 163 ? 10.714 -26.238 2.258 1.00 86.19 163 LEU A N 1
ATOM 1339 C CA . LEU A 1 163 ? 10.565 -26.135 0.809 1.00 86.19 163 LEU A CA 1
ATOM 1340 C C . LEU A 1 163 ? 11.820 -26.683 0.107 1.00 86.19 163 LEU A C 1
ATOM 1342 O O . LEU A 1 163 ? 12.916 -26.578 0.662 1.00 86.19 163 LEU A O 1
ATOM 1346 N N . PRO A 1 164 ? 11.688 -27.258 -1.099 1.00 90.44 164 PRO A N 1
ATOM 1347 C CA . PRO A 1 164 ? 12.843 -27.610 -1.913 1.00 90.44 164 PRO A CA 1
ATOM 1348 C C . PRO A 1 164 ? 13.637 -26.357 -2.301 1.00 90.44 164 PRO A C 1
ATOM 1350 O O . PRO A 1 164 ? 13.110 -25.241 -2.326 1.00 90.44 164 PRO A O 1
ATOM 1353 N N . ASN A 1 165 ? 14.912 -26.549 -2.635 1.00 89.62 165 ASN A N 1
ATOM 1354 C CA . ASN A 1 165 ? 15.778 -25.455 -3.055 1.00 89.62 165 ASN A CA 1
ATOM 1355 C C . ASN A 1 165 ? 15.235 -24.784 -4.323 1.00 89.62 165 ASN A C 1
ATOM 1357 O O . ASN A 1 165 ? 14.889 -25.447 -5.302 1.00 89.62 165 ASN A O 1
ATOM 1361 N N . LYS A 1 166 ? 15.198 -23.450 -4.312 1.00 90.94 166 LYS A N 1
ATOM 1362 C CA . LYS A 1 166 ? 14.909 -22.641 -5.495 1.00 90.94 166 LYS A CA 1
ATOM 1363 C C . LYS A 1 166 ? 16.218 -22.349 -6.223 1.00 90.94 166 LYS A C 1
ATOM 1365 O O . LYS A 1 166 ? 17.088 -21.683 -5.667 1.00 90.94 166 LYS A O 1
ATOM 1370 N N . TYR A 1 167 ? 16.324 -22.788 -7.471 1.00 93.88 167 TYR A N 1
ATOM 1371 C CA . TYR A 1 167 ? 17.448 -22.463 -8.348 1.00 93.88 167 TYR A CA 1
ATOM 1372 C C . TYR A 1 167 ? 17.070 -21.290 -9.259 1.00 93.88 167 TYR A C 1
ATOM 1374 O O . TYR A 1 167 ? 15.956 -21.237 -9.785 1.00 93.88 167 TYR A O 1
ATOM 1382 N N . ARG A 1 168 ? 17.976 -20.320 -9.412 1.00 94.75 168 ARG A N 1
ATOM 1383 C CA . ARG A 1 168 ? 17.831 -19.189 -10.336 1.00 94.75 168 ARG A CA 1
ATOM 1384 C C . ARG A 1 168 ? 18.910 -19.315 -11.402 1.00 94.75 168 ARG A C 1
ATOM 1386 O O . ARG A 1 168 ? 20.088 -19.349 -11.062 1.00 94.75 168 ARG A O 1
ATOM 1393 N N . HIS A 1 169 ? 18.496 -19.383 -12.660 1.00 95.19 169 HIS A N 1
ATOM 1394 C CA . HIS A 1 169 ? 19.397 -19.390 -13.806 1.00 95.19 169 HIS A CA 1
ATOM 1395 C C . HIS A 1 169 ? 19.187 -18.096 -14.581 1.00 95.19 169 HIS A C 1
ATOM 1397 O O . HIS A 1 169 ? 18.116 -17.881 -15.147 1.00 95.19 169 HIS A O 1
ATOM 1403 N N . ASP A 1 170 ? 20.197 -17.235 -14.579 1.00 95.06 170 ASP A N 1
ATOM 1404 C CA . ASP A 1 170 ? 20.166 -15.986 -15.327 1.00 95.06 170 ASP A CA 1
ATOM 1405 C C . ASP A 1 170 ? 20.815 -16.230 -16.697 1.00 95.06 170 ASP A C 1
ATOM 1407 O O . ASP A 1 170 ? 22.016 -16.477 -16.797 1.00 95.06 170 ASP A O 1
ATOM 1411 N N . ILE A 1 171 ? 20.001 -16.213 -17.757 1.00 95.50 171 ILE A N 1
ATOM 1412 C CA . ILE A 1 171 ? 20.441 -16.442 -19.139 1.00 95.50 171 ILE A CA 1
ATOM 1413 C C . ILE A 1 171 ? 20.457 -15.100 -19.863 1.00 95.50 171 ILE A C 1
ATOM 1415 O O . ILE A 1 171 ? 19.419 -14.462 -20.043 1.00 95.50 171 ILE A O 1
ATOM 1419 N N . VAL A 1 172 ? 21.642 -14.670 -20.290 1.00 94.31 172 VAL A N 1
ATOM 1420 C CA . VAL A 1 172 ? 21.800 -13.450 -21.083 1.00 94.31 172 VAL A CA 1
ATOM 1421 C C . VAL A 1 172 ? 21.505 -13.770 -22.544 1.00 94.31 172 VAL A C 1
ATOM 1423 O O . VAL A 1 172 ? 22.195 -14.577 -23.162 1.00 94.31 172 VAL A O 1
ATOM 1426 N N . VAL A 1 173 ? 20.491 -13.113 -23.102 1.00 92.56 173 VAL A N 1
ATOM 1427 C CA . VAL A 1 173 ? 20.106 -13.240 -24.512 1.00 92.56 173 VAL A CA 1
ATOM 1428 C C . VAL A 1 173 ? 20.637 -12.036 -25.283 1.00 92.56 173 VAL A C 1
ATOM 1430 O O . VAL A 1 173 ? 20.534 -10.898 -24.822 1.00 92.56 173 VAL A O 1
ATOM 1433 N N . THR A 1 174 ? 21.215 -12.273 -26.459 1.00 93.06 174 THR A N 1
ATOM 1434 C CA . THR A 1 174 ? 21.647 -11.204 -27.363 1.00 93.06 174 THR A CA 1
ATOM 1435 C C . THR A 1 174 ? 20.620 -11.014 -28.470 1.00 93.06 174 THR A C 1
ATOM 1437 O O . THR A 1 174 ? 20.140 -11.982 -29.052 1.00 93.06 174 THR A O 1
ATOM 1440 N N . LEU A 1 175 ? 20.282 -9.756 -28.767 1.00 91.19 175 LEU A N 1
ATOM 1441 C CA . LEU A 1 175 ? 19.409 -9.441 -29.897 1.00 91.19 175 LEU A CA 1
ATOM 1442 C C . LEU A 1 175 ? 20.100 -9.830 -31.201 1.00 91.19 175 LEU A C 1
ATOM 1444 O O . LEU A 1 175 ? 21.285 -9.500 -31.392 1.00 91.19 175 LEU A O 1
ATOM 1448 N N . ASN A 1 176 ? 19.346 -10.457 -32.101 1.00 91.56 176 ASN A N 1
ATOM 1449 C CA . ASN A 1 176 ? 19.808 -10.739 -33.453 1.00 91.56 176 ASN A CA 1
ATOM 1450 C C . ASN A 1 176 ? 19.994 -9.431 -34.254 1.00 91.56 176 ASN A C 1
ATOM 1452 O O . ASN A 1 176 ? 19.666 -8.333 -33.793 1.00 91.56 176 ASN A O 1
ATOM 1456 N N . SER A 1 177 ? 20.578 -9.520 -35.450 1.00 92.19 177 SER A N 1
ATOM 1457 C CA . SER A 1 177 ? 20.877 -8.339 -36.274 1.00 92.19 177 SER A CA 1
ATOM 1458 C C . SER A 1 177 ? 19.626 -7.520 -36.616 1.00 92.19 177 SER A C 1
ATOM 1460 O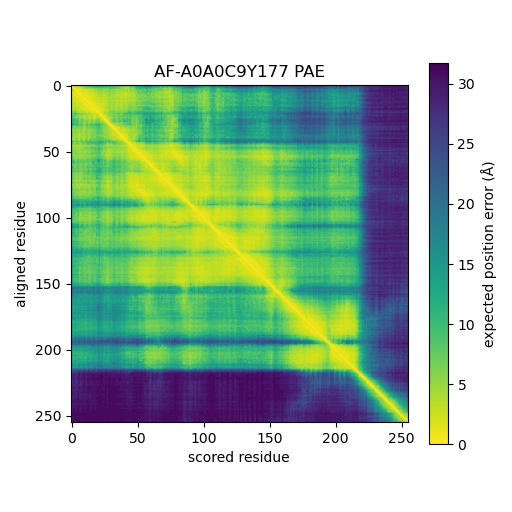 O . SER A 1 177 ? 19.673 -6.291 -36.559 1.00 92.19 177 SER A O 1
ATOM 1462 N N . VAL A 1 178 ? 18.509 -8.190 -36.910 1.00 89.00 178 VAL A N 1
ATOM 1463 C CA . VAL A 1 178 ? 17.228 -7.566 -37.273 1.00 89.00 178 VAL A CA 1
ATOM 1464 C C . VAL A 1 178 ? 16.594 -6.876 -36.063 1.00 89.00 178 VAL A C 1
ATOM 1466 O O . VAL A 1 178 ? 16.283 -5.690 -36.113 1.00 89.00 178 VAL A O 1
ATOM 1469 N N . GLU A 1 179 ? 16.471 -7.583 -34.942 1.00 90.00 179 GLU A N 1
ATOM 1470 C CA . GLU A 1 179 ? 15.962 -7.071 -33.666 1.00 90.00 179 GLU A CA 1
ATOM 1471 C C . GLU A 1 179 ? 16.761 -5.866 -33.187 1.00 90.00 179 GLU A C 1
ATOM 1473 O O . GLU A 1 179 ? 16.184 -4.876 -32.744 1.00 90.00 179 GLU A O 1
ATOM 1478 N N . ARG A 1 180 ? 18.091 -5.914 -33.316 1.00 92.81 180 ARG A N 1
ATOM 1479 C CA . ARG A 1 180 ? 18.968 -4.805 -32.938 1.00 92.81 180 ARG A CA 1
ATOM 1480 C C . ARG A 1 180 ? 18.769 -3.585 -33.829 1.00 92.81 180 ARG A C 1
ATOM 1482 O O . ARG A 1 180 ? 18.777 -2.465 -33.320 1.00 92.81 180 ARG A O 1
ATOM 1489 N N . ALA A 1 181 ? 18.580 -3.782 -35.133 1.00 91.81 181 ALA A N 1
ATOM 1490 C CA . ALA A 1 181 ? 18.290 -2.690 -36.057 1.00 91.81 181 ALA A CA 1
ATOM 1491 C C . ALA A 1 181 ? 16.955 -2.013 -35.709 1.00 91.81 181 ALA A C 1
ATOM 1493 O O . ALA A 1 181 ? 16.908 -0.793 -35.555 1.00 91.81 181 ALA A O 1
ATOM 1494 N N . VAL A 1 182 ? 15.901 -2.805 -35.486 1.00 89.88 182 VAL A N 1
ATOM 1495 C CA . VAL A 1 182 ? 14.575 -2.312 -35.077 1.00 89.88 182 VAL A CA 1
ATOM 1496 C C . VAL A 1 182 ? 14.636 -1.607 -33.719 1.00 89.88 182 VAL A C 1
ATOM 1498 O O . VAL A 1 182 ? 14.085 -0.518 -33.559 1.00 89.88 182 VAL A O 1
ATOM 1501 N N . TYR A 1 183 ? 15.347 -2.184 -32.748 1.00 92.00 183 TYR A N 1
ATOM 1502 C CA . TYR A 1 183 ? 15.553 -1.591 -31.427 1.00 92.00 183 TYR A CA 1
ATOM 1503 C C . TYR A 1 183 ? 16.219 -0.216 -31.522 1.00 92.00 183 TYR A C 1
ATOM 1505 O O . TYR A 1 183 ? 15.715 0.753 -30.956 1.00 92.00 183 TYR A O 1
ATOM 1513 N N . ASN A 1 184 ? 17.317 -0.112 -32.276 1.00 91.62 184 ASN A N 1
ATOM 1514 C CA . ASN A 1 184 ? 18.043 1.143 -32.464 1.00 91.62 184 ASN A CA 1
ATOM 1515 C C . ASN A 1 184 ? 17.205 2.182 -33.214 1.00 91.62 184 ASN A C 1
ATOM 1517 O O . ASN A 1 184 ? 17.230 3.358 -32.854 1.00 91.62 184 ASN A O 1
ATOM 1521 N N . TYR A 1 185 ? 16.442 1.762 -34.226 1.00 89.00 185 TYR A N 1
ATOM 1522 C CA . TYR A 1 185 ? 15.520 2.643 -34.941 1.00 89.00 185 TYR A CA 1
ATOM 1523 C C . TYR A 1 185 ? 14.491 3.259 -33.986 1.00 89.00 185 TYR A C 1
ATOM 1525 O O . TYR A 1 185 ? 14.341 4.479 -33.939 1.00 89.00 185 TYR A O 1
ATOM 1533 N N . ILE A 1 186 ? 13.839 2.429 -33.167 1.00 86.88 186 ILE A N 1
ATOM 1534 C CA . ILE A 1 186 ? 12.841 2.880 -32.190 1.00 86.88 186 ILE A CA 1
ATOM 1535 C C . ILE A 1 186 ? 13.483 3.763 -31.123 1.00 86.88 186 ILE A C 1
ATOM 1537 O O . ILE A 1 186 ? 12.935 4.812 -30.796 1.00 86.88 186 ILE A O 1
ATOM 1541 N N . LEU A 1 187 ? 14.653 3.386 -30.608 1.00 88.50 187 LEU A N 1
ATOM 1542 C CA . LEU A 1 187 ? 15.388 4.182 -29.630 1.00 88.50 187 LEU A CA 1
ATOM 1543 C C . LEU A 1 187 ? 15.688 5.587 -30.171 1.00 88.50 187 LEU A C 1
ATOM 1545 O O . LEU A 1 187 ? 15.353 6.577 -29.522 1.00 88.50 187 LEU A O 1
ATOM 1549 N N . ASN A 1 188 ? 16.247 5.677 -31.378 1.00 87.12 188 ASN A N 1
ATOM 1550 C CA . ASN A 1 188 ? 16.576 6.952 -32.014 1.00 87.12 188 ASN A CA 1
ATOM 1551 C C . ASN A 1 188 ? 15.321 7.783 -32.310 1.00 87.12 188 ASN A C 1
ATOM 1553 O O . ASN A 1 188 ? 15.305 8.985 -32.052 1.00 87.12 188 ASN A O 1
ATOM 1557 N N . TYR A 1 189 ? 14.251 7.147 -32.794 1.00 83.19 189 TYR A N 1
ATOM 1558 C CA . TYR A 1 189 ? 12.971 7.806 -33.046 1.00 83.19 189 TYR A CA 1
ATOM 1559 C C . TYR A 1 189 ? 12.367 8.408 -31.767 1.00 83.19 189 TYR A C 1
ATOM 1561 O O . TYR A 1 189 ? 11.912 9.553 -31.773 1.00 83.19 189 TYR A O 1
ATOM 1569 N N . LEU A 1 190 ? 12.390 7.662 -30.658 1.00 81.06 190 LEU A N 1
ATOM 1570 C CA . LEU A 1 190 ? 11.849 8.098 -29.368 1.00 81.06 190 LEU A CA 1
ATOM 1571 C C . LEU A 1 190 ? 12.660 9.248 -28.758 1.00 81.06 190 LEU A C 1
ATOM 1573 O O . LEU A 1 190 ? 12.069 10.182 -28.217 1.00 81.06 190 LEU A O 1
ATOM 1577 N N . VAL A 1 191 ? 13.992 9.201 -28.878 1.00 77.88 191 VAL A N 1
ATOM 1578 C CA . VAL A 1 191 ? 14.889 10.278 -28.430 1.00 77.88 191 VAL A CA 1
ATOM 1579 C C . VAL A 1 191 ? 14.672 11.547 -29.254 1.00 77.88 191 VAL A C 1
ATOM 1581 O O . VAL A 1 191 ? 14.565 12.627 -28.683 1.00 77.88 191 VAL A O 1
ATOM 1584 N N . ALA A 1 192 ? 14.555 11.425 -30.578 1.00 76.31 192 ALA A N 1
ATOM 1585 C CA . ALA A 1 192 ? 14.428 12.574 -31.470 1.00 76.31 192 ALA A CA 1
ATOM 1586 C C . ALA A 1 192 ? 13.070 13.280 -31.363 1.00 76.31 192 ALA A C 1
ATOM 1588 O O . ALA A 1 192 ? 12.997 14.501 -31.486 1.00 76.31 192 ALA A O 1
ATOM 1589 N N . LYS A 1 193 ? 11.976 12.531 -31.166 1.00 68.88 193 LYS A N 1
ATOM 1590 C CA . LYS A 1 193 ? 10.633 13.113 -31.245 1.00 68.88 193 LYS A CA 1
ATOM 1591 C C . LYS A 1 193 ? 10.124 13.755 -29.958 1.00 68.88 193 LYS A C 1
ATOM 1593 O O . LYS A 1 193 ? 9.158 14.498 -30.063 1.00 68.88 193 LYS A O 1
ATOM 1598 N N . HIS A 1 194 ? 10.683 13.482 -28.773 1.00 65.62 194 HIS A N 1
ATOM 1599 C CA . HIS A 1 194 ? 10.181 13.969 -27.464 1.00 65.62 194 HIS A CA 1
ATOM 1600 C C . HIS A 1 194 ? 8.647 13.836 -27.232 1.00 65.62 194 HIS A C 1
ATOM 1602 O O . HIS A 1 194 ? 8.110 14.367 -26.265 1.00 65.62 194 HIS A O 1
ATOM 1608 N N . LEU A 1 195 ? 7.923 13.124 -28.102 1.00 57.16 195 LEU A N 1
ATOM 1609 C CA . LEU A 1 195 ? 6.462 13.195 -28.243 1.00 57.16 195 LEU A CA 1
ATOM 1610 C C . LEU A 1 195 ? 5.733 12.154 -27.387 1.00 57.16 195 LEU A C 1
ATOM 1612 O O . LEU A 1 195 ? 4.509 12.151 -27.317 1.00 57.16 195 LEU A O 1
ATOM 1616 N N . ILE A 1 196 ? 6.477 11.251 -26.750 1.00 66.06 196 ILE A N 1
ATOM 1617 C CA . ILE A 1 196 ? 5.947 10.127 -25.984 1.00 66.06 196 ILE A CA 1
ATOM 1618 C C . ILE A 1 196 ? 6.572 10.176 -24.588 1.00 66.06 196 ILE A C 1
ATOM 1620 O O . ILE A 1 196 ? 7.788 10.297 -24.451 1.00 66.06 196 ILE A O 1
ATOM 1624 N N . GLY A 1 197 ? 5.745 10.072 -23.544 1.00 76.19 197 GLY A N 1
ATOM 1625 C CA . GLY A 1 197 ? 6.236 10.007 -22.166 1.00 76.19 197 GLY A CA 1
ATOM 1626 C C . GLY A 1 197 ? 7.223 8.849 -21.972 1.00 76.19 197 GLY A C 1
ATOM 1627 O O . GLY A 1 197 ? 7.058 7.779 -22.563 1.00 76.19 197 GLY A O 1
ATOM 1628 N N . ILE A 1 198 ? 8.234 9.042 -21.119 1.00 80.50 198 ILE A N 1
ATOM 1629 C CA . ILE A 1 198 ? 9.363 8.108 -20.936 1.00 80.50 198 ILE A CA 1
ATOM 1630 C C . ILE A 1 198 ? 8.927 6.650 -20.702 1.00 80.50 198 ILE A C 1
ATOM 1632 O O . ILE A 1 198 ? 9.546 5.722 -21.212 1.00 80.50 198 ILE A O 1
ATOM 1636 N N . TYR A 1 199 ? 7.807 6.429 -20.011 1.00 82.25 199 TYR A N 1
ATOM 1637 C CA . TYR A 1 199 ? 7.272 5.091 -19.759 1.00 82.25 199 TYR A CA 1
ATOM 1638 C C . TYR A 1 199 ? 6.720 4.402 -21.005 1.00 82.25 199 TYR A C 1
ATOM 1640 O O . TYR A 1 199 ? 6.912 3.199 -21.178 1.00 82.25 199 TYR A O 1
ATOM 1648 N N . ALA A 1 200 ? 6.060 5.142 -21.894 1.00 83.31 200 ALA A N 1
ATOM 1649 C CA . ALA A 1 200 ? 5.581 4.585 -23.152 1.00 83.31 200 ALA A CA 1
ATOM 1650 C C . ALA A 1 200 ? 6.764 4.282 -24.083 1.00 83.31 200 ALA A C 1
ATOM 1652 O O . ALA A 1 200 ? 6.794 3.210 -24.682 1.00 83.31 200 ALA A O 1
ATOM 1653 N N . ALA A 1 201 ? 7.790 5.139 -24.102 1.00 82.69 201 ALA A N 1
ATOM 1654 C CA . ALA A 1 201 ? 9.047 4.878 -24.803 1.00 82.69 201 ALA A CA 1
ATOM 1655 C C . ALA A 1 201 ? 9.726 3.583 -24.303 1.00 82.69 201 ALA A C 1
ATOM 1657 O O . ALA A 1 201 ? 10.014 2.680 -25.089 1.00 82.69 201 ALA A O 1
ATOM 1658 N N . LEU A 1 202 ? 9.888 3.436 -22.984 1.00 86.31 202 LEU A N 1
ATOM 1659 C CA . LEU A 1 202 ? 10.429 2.220 -22.366 1.00 86.31 202 LEU A CA 1
ATOM 1660 C C . LEU A 1 202 ? 9.571 0.985 -22.652 1.00 86.31 202 LEU A C 1
ATOM 1662 O O . LEU A 1 202 ? 10.103 -0.098 -22.883 1.00 86.31 202 LEU A O 1
ATOM 1666 N N . THR A 1 203 ? 8.247 1.131 -22.668 1.00 88.12 203 THR A N 1
ATOM 1667 C CA . THR A 1 203 ? 7.336 0.027 -22.994 1.00 88.12 203 THR A CA 1
ATOM 1668 C C . THR A 1 203 ? 7.547 -0.452 -24.428 1.00 88.12 203 THR A C 1
ATOM 1670 O O . THR A 1 203 ? 7.619 -1.658 -24.651 1.00 88.12 203 THR A O 1
ATOM 1673 N N . ARG A 1 204 ? 7.733 0.465 -25.389 1.00 85.69 204 ARG A N 1
ATOM 1674 C CA . ARG A 1 204 ? 8.060 0.109 -26.779 1.00 85.69 204 ARG A CA 1
ATOM 1675 C C . ARG A 1 204 ? 9.391 -0.631 -26.885 1.00 85.69 204 ARG A C 1
ATOM 1677 O O . ARG A 1 204 ? 9.451 -1.661 -27.546 1.00 85.69 204 ARG A O 1
ATOM 1684 N N . LEU A 1 205 ? 10.430 -0.182 -26.182 1.00 89.00 205 LEU A N 1
ATOM 1685 C CA . LEU A 1 205 ? 11.719 -0.885 -26.159 1.00 89.00 205 LEU A CA 1
ATOM 1686 C C . LEU A 1 205 ? 11.599 -2.289 -25.540 1.00 89.00 205 LEU A C 1
ATOM 1688 O O . LEU A 1 205 ? 12.145 -3.248 -26.078 1.00 89.00 205 LEU A O 1
ATOM 1692 N N . ARG A 1 206 ? 10.822 -2.442 -24.460 1.00 90.69 206 ARG A N 1
ATOM 1693 C CA . ARG A 1 206 ? 10.556 -3.754 -23.838 1.00 90.69 206 ARG A CA 1
ATOM 1694 C C . ARG A 1 206 ? 9.796 -4.700 -24.766 1.00 90.69 206 ARG A C 1
ATOM 1696 O O . ARG A 1 206 ? 10.080 -5.896 -24.759 1.00 90.69 206 ARG A O 1
ATOM 1703 N N . GLN A 1 207 ? 8.858 -4.176 -25.557 1.00 90.06 207 GLN A N 1
ATOM 1704 C CA . GLN A 1 207 ? 8.156 -4.946 -26.586 1.00 90.06 207 GLN A CA 1
ATOM 1705 C C . GLN A 1 207 ? 9.146 -5.485 -27.622 1.00 90.06 207 GLN A C 1
ATOM 1707 O O . GLN A 1 207 ? 9.126 -6.683 -27.872 1.00 90.06 207 GLN A O 1
ATOM 1712 N N . VAL A 1 208 ? 10.064 -4.655 -28.135 1.00 89.44 208 VAL A N 1
ATOM 1713 C CA . VAL A 1 208 ? 11.096 -5.091 -29.100 1.00 89.44 208 VAL A CA 1
ATOM 1714 C C . VAL A 1 208 ? 11.973 -6.199 -28.529 1.00 89.44 208 VAL A C 1
ATOM 1716 O O . VAL A 1 208 ? 12.176 -7.207 -29.195 1.00 89.44 208 VAL A O 1
ATOM 1719 N N . CYS A 1 209 ? 12.453 -6.035 -27.291 1.00 90.06 209 CYS A N 1
ATOM 1720 C CA . CYS A 1 209 ? 13.295 -7.037 -26.636 1.00 90.06 209 CYS A CA 1
ATOM 1721 C C . CYS A 1 209 ? 12.568 -8.358 -26.346 1.00 90.06 209 CYS A C 1
ATOM 1723 O O . CYS A 1 209 ? 13.228 -9.350 -26.063 1.00 90.06 209 CYS A O 1
ATOM 1725 N N . SER A 1 210 ? 11.231 -8.364 -26.362 1.00 90.44 210 SER A N 1
ATOM 1726 C CA . SER A 1 210 ? 10.429 -9.569 -26.132 1.00 90.44 210 SER A CA 1
ATOM 1727 C C . SER A 1 210 ? 10.018 -10.217 -27.456 1.00 90.44 210 SER A C 1
ATOM 1729 O O . SER A 1 210 ? 10.270 -11.396 -27.667 1.00 90.44 210 SER A O 1
ATOM 1731 N N . GLN A 1 211 ? 9.376 -9.446 -28.342 1.00 88.88 211 GLN A N 1
ATOM 1732 C CA . GLN A 1 211 ? 8.937 -9.870 -29.670 1.00 88.88 211 GLN A CA 1
ATOM 1733 C C . GLN A 1 211 ? 8.566 -8.652 -30.533 1.00 88.88 211 GLN A C 1
ATOM 1735 O O . GLN A 1 211 ? 7.679 -7.870 -30.182 1.00 88.88 211 GLN A O 1
ATOM 1740 N N . ILE A 1 212 ? 9.165 -8.538 -31.722 1.00 85.00 212 ILE A N 1
ATOM 1741 C CA . ILE A 1 212 ? 8.956 -7.407 -32.650 1.00 85.00 212 ILE A CA 1
ATOM 1742 C C . ILE A 1 212 ? 7.475 -7.230 -33.045 1.00 85.00 212 ILE A C 1
ATOM 1744 O O . ILE A 1 212 ? 6.991 -6.107 -33.165 1.00 85.00 212 ILE A O 1
ATOM 1748 N N . GLN A 1 213 ? 6.719 -8.323 -33.193 1.00 83.75 213 GLN A N 1
ATOM 1749 C CA . GLN A 1 213 ? 5.309 -8.291 -33.616 1.00 83.75 213 GLN A CA 1
ATOM 1750 C C . GLN A 1 213 ? 4.379 -7.549 -32.635 1.00 83.75 213 GLN A C 1
ATOM 1752 O O . GLN A 1 213 ? 3.320 -7.069 -33.038 1.00 83.75 213 GLN A O 1
ATOM 1757 N N . LEU A 1 214 ? 4.774 -7.382 -31.366 1.00 84.25 214 LEU A N 1
ATOM 1758 C CA . LEU A 1 214 ? 3.995 -6.631 -30.369 1.00 84.25 214 LEU A CA 1
ATOM 1759 C C . LEU A 1 214 ? 3.879 -5.134 -30.699 1.00 84.25 214 LEU A C 1
ATOM 1761 O O . LEU A 1 214 ? 2.981 -4.450 -30.196 1.00 84.25 214 LEU A O 1
ATOM 1765 N N . LEU A 1 215 ? 4.752 -4.629 -31.575 1.00 76.88 215 LEU A N 1
ATOM 1766 C CA . LEU A 1 215 ? 4.664 -3.273 -32.107 1.00 76.88 215 LEU A CA 1
ATOM 1767 C C . LEU A 1 215 ? 3.449 -3.092 -33.026 1.00 76.88 215 LEU A C 1
ATOM 1769 O O . LEU A 1 215 ? 2.824 -2.036 -32.988 1.00 76.88 215 LEU A O 1
ATOM 1773 N N . ALA A 1 216 ? 3.087 -4.122 -33.799 1.00 68.38 216 ALA A N 1
ATOM 1774 C CA . ALA A 1 216 ? 1.982 -4.075 -34.757 1.00 68.38 216 ALA A CA 1
ATOM 1775 C C . ALA A 1 216 ? 0.602 -4.163 -34.080 1.00 68.38 216 ALA A C 1
ATOM 1777 O O . ALA A 1 216 ? -0.365 -3.583 -34.559 1.00 68.38 216 ALA A O 1
ATOM 1778 N N . GLY A 1 217 ? 0.505 -4.852 -32.936 1.00 55.91 217 GLY A N 1
ATOM 1779 C CA . GLY A 1 217 ? -0.761 -5.092 -32.230 1.00 55.91 217 GLY A CA 1
ATOM 1780 C C . GLY A 1 217 ? -1.229 -3.971 -31.294 1.00 55.91 217 GLY A C 1
ATOM 1781 O O . GLY A 1 217 ? -2.177 -4.173 -30.541 1.00 55.91 217 GLY A O 1
ATOM 1782 N N . SER A 1 218 ? -0.560 -2.815 -31.266 1.00 51.16 218 SER A N 1
ATOM 1783 C CA . SER A 1 218 ? -0.793 -1.791 -30.236 1.00 51.16 218 SER A CA 1
ATOM 1784 C C . SER A 1 218 ? -0.977 -0.367 -30.768 1.00 51.16 218 SER A C 1
ATOM 1786 O O . SER A 1 218 ? -0.486 0.580 -30.150 1.00 51.16 218 SER A O 1
ATOM 1788 N N . LEU A 1 219 ? -1.732 -0.216 -31.864 1.00 39.34 219 LEU A N 1
ATOM 1789 C CA . LEU A 1 219 ? -2.506 0.991 -32.198 1.00 39.34 219 LEU A CA 1
ATOM 1790 C C . LEU A 1 219 ? -3.582 0.681 -33.271 1.00 39.34 219 LEU A C 1
ATOM 1792 O O . LEU A 1 219 ? -3.285 -0.058 -34.208 1.00 39.34 219 LEU A O 1
ATOM 1796 N N . PRO A 1 220 ? -4.806 1.252 -33.193 1.00 38.66 220 PRO A N 1
ATOM 1797 C CA . PRO A 1 220 ? -5.629 1.459 -34.387 1.00 38.66 220 PRO A CA 1
ATOM 1798 C C . PRO A 1 220 ? -4.888 2.389 -35.371 1.00 38.66 220 PRO A C 1
ATOM 1800 O O . PRO A 1 220 ? -4.059 3.196 -34.942 1.00 38.66 220 PRO A O 1
ATOM 1803 N N . PRO A 1 221 ? -5.149 2.286 -36.686 1.00 42.41 221 PRO A N 1
ATOM 1804 C CA . PRO A 1 221 ? -4.294 2.872 -37.705 1.00 42.41 221 PRO A CA 1
ATOM 1805 C C . PRO A 1 221 ? -4.511 4.380 -37.771 1.00 42.41 221 PRO A C 1
ATOM 1807 O O . PRO A 1 221 ? -5.601 4.846 -38.097 1.00 42.41 221 PRO A O 1
ATOM 1810 N N . THR A 1 222 ? -3.473 5.155 -37.482 1.00 42.53 222 THR A N 1
ATOM 1811 C CA . THR A 1 222 ? -3.286 6.493 -38.059 1.00 42.53 222 THR A CA 1
ATOM 1812 C C . THR A 1 222 ? -1.875 6.969 -37.746 1.00 42.53 222 THR A C 1
ATOM 1814 O O . THR A 1 222 ? -1.612 7.515 -36.685 1.00 42.53 222 THR A O 1
ATOM 1817 N N . THR A 1 223 ? -0.958 6.666 -38.655 1.00 36.88 223 THR A N 1
ATOM 1818 C CA . THR A 1 223 ? 0.012 7.590 -39.261 1.00 36.88 223 THR A CA 1
ATOM 1819 C C . THR A 1 223 ? 0.869 6.728 -40.167 1.00 36.88 223 THR A C 1
ATOM 1821 O O . THR A 1 223 ? 1.548 5.820 -39.687 1.00 36.88 223 THR A O 1
ATOM 1824 N N . ASP A 1 224 ? 0.774 7.007 -41.460 1.00 40.78 224 ASP A N 1
ATOM 1825 C CA . ASP A 1 224 ? 1.536 6.396 -42.537 1.00 40.78 224 ASP A CA 1
ATOM 1826 C C . ASP A 1 224 ? 3.024 6.323 -42.176 1.00 40.78 224 ASP A C 1
ATOM 1828 O O . ASP A 1 224 ? 3.720 7.335 -42.072 1.00 40.78 224 ASP A O 1
ATOM 1832 N N . ILE A 1 225 ? 3.501 5.102 -41.954 1.00 40.47 225 ILE A N 1
ATOM 1833 C CA . ILE A 1 225 ? 4.916 4.772 -42.067 1.00 40.47 225 ILE A CA 1
ATOM 1834 C C . ILE A 1 225 ? 5.051 4.225 -43.490 1.00 40.47 225 ILE A C 1
ATOM 1836 O O . ILE A 1 225 ? 4.379 3.235 -43.789 1.00 40.47 225 ILE A O 1
ATOM 1840 N N . PRO A 1 226 ? 5.847 4.844 -44.380 1.00 33.31 226 PRO A N 1
ATOM 1841 C CA . PRO A 1 226 ? 6.112 4.262 -45.684 1.00 33.31 226 PRO A CA 1
ATOM 1842 C C . PRO A 1 226 ? 6.861 2.953 -45.446 1.00 33.31 226 PRO A C 1
ATOM 1844 O O . PRO A 1 226 ? 7.946 2.946 -44.862 1.00 33.31 226 PRO A O 1
ATOM 1847 N N . VAL A 1 227 ? 6.233 1.844 -45.821 1.00 37.44 227 VAL A N 1
ATOM 1848 C CA . VAL A 1 227 ? 6.888 0.544 -45.900 1.00 37.44 227 VAL A CA 1
ATOM 1849 C C . VAL A 1 227 ? 7.543 0.509 -47.275 1.00 37.44 227 VAL A C 1
ATOM 1851 O O . VAL A 1 227 ? 6.842 0.453 -48.279 1.00 37.44 227 VAL A O 1
ATOM 1854 N N . ASP A 1 228 ? 8.869 0.617 -47.327 1.00 33.47 228 ASP A N 1
ATOM 1855 C CA . ASP A 1 228 ? 9.613 0.270 -48.537 1.00 33.47 228 ASP A CA 1
ATOM 1856 C C . ASP A 1 228 ? 9.615 -1.264 -48.653 1.00 33.47 228 ASP A C 1
ATOM 1858 O O . ASP A 1 228 ? 10.183 -1.968 -47.814 1.00 33.47 228 ASP A O 1
ATOM 1862 N N . ASP A 1 229 ? 8.935 -1.775 -49.680 1.00 36.16 229 ASP A N 1
ATOM 1863 C CA . ASP A 1 229 ? 8.602 -3.191 -49.904 1.00 36.16 229 ASP A CA 1
ATOM 1864 C C . ASP A 1 229 ? 9.787 -4.091 -50.344 1.00 36.16 229 ASP A C 1
ATOM 1866 O O . ASP A 1 229 ? 9.583 -5.215 -50.797 1.00 36.16 229 ASP A O 1
ATOM 1870 N N . GLU A 1 230 ? 11.049 -3.673 -50.204 1.00 37.94 230 GLU A N 1
ATOM 1871 C CA . GLU A 1 230 ? 12.178 -4.370 -50.859 1.00 37.94 230 GLU A CA 1
ATOM 1872 C C . GLU A 1 230 ? 12.925 -5.441 -50.030 1.00 37.94 230 GLU A C 1
ATOM 1874 O O . GLU A 1 230 ? 13.977 -5.911 -50.458 1.00 37.94 230 GLU A O 1
ATOM 1879 N N . ILE A 1 231 ? 12.437 -5.890 -48.863 1.00 39.31 231 ILE A N 1
ATOM 1880 C CA . ILE A 1 231 ? 13.238 -6.796 -47.990 1.00 39.31 231 ILE A CA 1
ATOM 1881 C C . ILE A 1 231 ? 12.671 -8.225 -47.842 1.00 39.31 231 ILE A C 1
ATOM 1883 O O . ILE A 1 231 ? 13.319 -9.091 -47.256 1.00 39.31 231 ILE A O 1
ATOM 1887 N N . PHE A 1 232 ? 11.516 -8.546 -48.427 1.00 37.75 232 PHE A N 1
ATOM 1888 C CA . PHE A 1 232 ? 10.922 -9.890 -48.333 1.00 37.75 232 PHE A CA 1
ATOM 1889 C C . PHE A 1 232 ? 10.969 -10.662 -49.656 1.00 37.75 232 PHE A C 1
ATOM 1891 O O . PHE A 1 232 ? 9.933 -11.018 -50.203 1.00 37.75 232 PHE A O 1
ATOM 1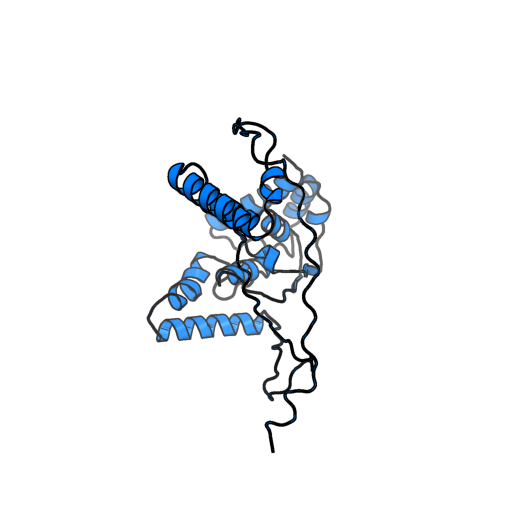898 N N . ASP A 1 233 ? 12.165 -10.993 -50.151 1.00 36.47 233 ASP A N 1
ATOM 1899 C CA . ASP A 1 233 ? 12.275 -12.147 -51.052 1.00 36.47 233 ASP A CA 1
ATOM 1900 C C . ASP A 1 233 ? 13.635 -12.846 -50.940 1.00 36.47 233 ASP A C 1
ATOM 1902 O O . ASP A 1 233 ? 14.591 -12.560 -51.658 1.00 36.47 233 ASP A O 1
ATOM 1906 N N . SER A 1 234 ? 13.751 -13.754 -49.970 1.00 32.91 234 SER A N 1
ATOM 1907 C CA . SER A 1 234 ? 14.742 -14.835 -49.981 1.00 32.91 234 SER A CA 1
ATOM 1908 C C . SER A 1 234 ? 14.314 -15.927 -48.992 1.00 32.91 234 SER A C 1
ATOM 1910 O O . SER A 1 234 ? 14.181 -15.643 -47.798 1.00 32.91 234 SER A O 1
ATOM 1912 N N . PRO A 1 235 ? 14.100 -17.180 -49.435 1.00 34.03 235 PRO A N 1
ATOM 1913 C CA . PRO A 1 235 ? 13.758 -18.272 -48.532 1.00 34.03 235 PRO A CA 1
ATOM 1914 C C . PRO A 1 235 ? 14.973 -18.648 -47.662 1.00 34.03 235 PRO A C 1
ATOM 1916 O O . PRO A 1 235 ? 16.104 -18.664 -48.159 1.00 34.03 235 PRO A O 1
ATOM 1919 N N . PRO A 1 236 ? 14.788 -18.977 -46.370 1.00 38.53 236 PRO A N 1
ATOM 1920 C CA . PRO A 1 236 ? 15.901 -19.358 -45.515 1.00 38.53 236 PRO A CA 1
ATOM 1921 C C . PRO A 1 236 ? 16.460 -20.730 -45.919 1.00 38.53 236 PRO A C 1
ATOM 1923 O O . PRO A 1 236 ? 15.748 -21.731 -45.977 1.00 38.53 236 PRO A O 1
ATOM 1926 N N . SER A 1 237 ? 17.770 -20.757 -46.170 1.00 37.59 237 SER A N 1
ATOM 1927 C CA . SER A 1 237 ? 18.584 -21.963 -46.335 1.00 37.59 237 SER A CA 1
ATOM 1928 C C . SER A 1 237 ? 18.474 -22.862 -45.096 1.00 37.59 237 SER A C 1
ATOM 1930 O O . SER A 1 237 ? 18.705 -22.419 -43.970 1.00 37.59 237 SER A O 1
ATOM 1932 N N . SER A 1 238 ? 18.135 -24.134 -45.311 1.00 38.72 238 SER A N 1
ATOM 1933 C CA . SER A 1 238 ? 18.103 -25.183 -44.293 1.00 38.72 238 SER A CA 1
ATOM 1934 C C . SER A 1 238 ? 19.492 -25.391 -43.682 1.00 38.72 238 SER A C 1
ATOM 1936 O O . SER A 1 238 ? 20.380 -25.947 -44.330 1.00 38.72 238 SER A O 1
ATOM 1938 N N . ARG A 1 239 ? 19.686 -24.971 -42.429 1.00 40.66 239 ARG A N 1
ATOM 1939 C CA . ARG A 1 239 ? 20.814 -25.410 -41.598 1.00 40.66 239 ARG A CA 1
ATOM 1940 C C . ARG A 1 239 ? 20.299 -26.374 -40.540 1.00 40.66 239 ARG A C 1
ATOM 1942 O O . ARG A 1 239 ? 19.454 -26.003 -39.730 1.00 40.66 239 ARG A O 1
ATOM 1949 N N . GLU A 1 240 ? 20.800 -27.604 -40.585 1.00 40.97 240 GLU A N 1
ATOM 1950 C CA . GLU A 1 240 ? 20.590 -28.603 -39.539 1.00 40.97 240 GLU A CA 1
ATOM 1951 C C . GLU A 1 240 ? 21.155 -28.110 -38.193 1.00 40.97 240 GLU A C 1
ATOM 1953 O O . GLU A 1 240 ? 22.148 -27.371 -38.175 1.00 40.97 240 GLU A O 1
ATOM 1958 N N . PRO A 1 241 ? 20.527 -28.480 -37.063 1.00 44.62 241 PRO A N 1
ATOM 1959 C CA . PRO A 1 241 ? 21.006 -28.108 -35.737 1.00 44.62 241 PRO A CA 1
ATOM 1960 C C . PRO A 1 241 ? 22.338 -28.808 -35.400 1.00 44.62 241 PRO A C 1
ATOM 1962 O O . PRO A 1 241 ? 22.565 -29.937 -35.841 1.00 44.62 241 PRO A O 1
ATOM 1965 N N . PRO A 1 242 ? 23.224 -28.172 -34.612 1.00 46.41 242 PRO A N 1
ATOM 1966 C CA . PRO A 1 242 ? 24.470 -28.797 -34.189 1.00 46.41 242 PRO A CA 1
ATOM 1967 C C . PRO A 1 242 ? 24.206 -29.935 -33.193 1.00 46.41 242 PRO A C 1
ATOM 1969 O O . PRO A 1 242 ? 23.372 -29.804 -32.300 1.00 46.41 242 PRO A O 1
ATOM 1972 N N . LEU A 1 243 ? 24.935 -31.041 -33.365 1.00 49.94 243 LEU A N 1
ATOM 1973 C CA . LEU A 1 243 ? 24.962 -32.196 -32.464 1.00 49.94 243 LEU A CA 1
ATOM 1974 C C . LEU A 1 243 ? 25.567 -31.816 -31.101 1.00 49.94 243 LEU A C 1
ATOM 1976 O O . LEU A 1 243 ? 26.615 -31.168 -31.051 1.00 49.94 243 LEU A O 1
ATOM 1980 N N . ASP A 1 244 ? 24.919 -32.251 -30.017 1.00 52.22 244 ASP A N 1
ATOM 1981 C CA . ASP A 1 244 ? 25.403 -32.088 -28.642 1.00 52.22 244 ASP A CA 1
ATOM 1982 C C . ASP A 1 244 ? 26.737 -32.831 -28.411 1.00 52.22 244 ASP A C 1
ATOM 1984 O O . ASP A 1 244 ? 26.950 -33.909 -28.977 1.00 52.22 244 ASP A O 1
ATOM 1988 N N . PRO A 1 245 ? 27.647 -32.295 -27.572 1.00 51.12 245 PRO A N 1
ATOM 1989 C CA . PRO A 1 245 ? 28.889 -32.974 -27.226 1.00 51.12 245 PRO A CA 1
ATOM 1990 C C . PRO A 1 245 ? 28.657 -34.159 -26.270 1.00 51.12 245 PRO A C 1
ATOM 1992 O O . PRO A 1 245 ? 27.940 -34.061 -25.275 1.00 51.12 245 PRO A O 1
ATOM 1995 N N . ASP A 1 246 ? 29.312 -35.273 -26.597 1.00 49.47 246 ASP A N 1
ATOM 1996 C CA . ASP A 1 246 ? 29.293 -36.585 -25.936 1.00 49.47 246 ASP A CA 1
ATOM 1997 C C . ASP A 1 246 ? 29.775 -36.511 -24.460 1.00 49.47 246 ASP A C 1
ATOM 1999 O O . ASP A 1 246 ? 30.838 -35.937 -24.201 1.00 49.47 246 ASP A O 1
ATOM 2003 N N . PRO A 1 247 ? 29.058 -37.078 -23.465 1.00 46.16 247 PRO A N 1
ATOM 2004 C CA . PRO A 1 247 ? 29.322 -36.848 -22.036 1.00 46.16 247 PRO A CA 1
ATOM 2005 C C . PRO A 1 247 ? 30.530 -37.600 -21.440 1.00 46.16 247 PRO A C 1
ATOM 2007 O O . PRO A 1 247 ? 30.675 -37.655 -20.221 1.00 46.16 247 PRO A O 1
ATOM 2010 N N . THR A 1 248 ? 31.426 -38.172 -22.245 1.00 47.97 248 THR A N 1
ATOM 2011 C CA . THR A 1 248 ? 32.491 -39.072 -21.754 1.00 47.97 248 THR A CA 1
ATOM 2012 C C . THR A 1 248 ? 33.891 -38.467 -21.602 1.00 47.97 248 THR A C 1
ATOM 2014 O O . THR A 1 248 ? 34.822 -39.200 -21.273 1.00 47.97 248 THR A O 1
ATOM 2017 N N . SER A 1 249 ? 34.094 -37.156 -21.783 1.00 48.16 249 SER A N 1
ATOM 2018 C CA . SER A 1 249 ? 35.449 -36.568 -21.713 1.00 48.16 249 SER A CA 1
ATOM 2019 C C . SER A 1 249 ? 35.846 -35.908 -20.384 1.00 48.16 249 SER A C 1
ATOM 2021 O O . SER A 1 249 ? 37.040 -35.698 -20.174 1.00 48.16 249 SER A O 1
ATOM 2023 N N . ASP A 1 250 ? 34.909 -35.614 -19.474 1.00 46.06 250 ASP A N 1
ATOM 2024 C CA . ASP A 1 250 ? 35.215 -34.837 -18.253 1.00 46.06 250 ASP A CA 1
ATOM 2025 C C . ASP A 1 250 ? 35.441 -35.671 -16.975 1.00 46.06 250 ASP A C 1
ATOM 2027 O O . ASP A 1 250 ? 35.984 -35.157 -15.997 1.00 46.06 250 ASP A O 1
ATOM 2031 N N . GLU A 1 251 ? 35.156 -36.979 -16.974 1.0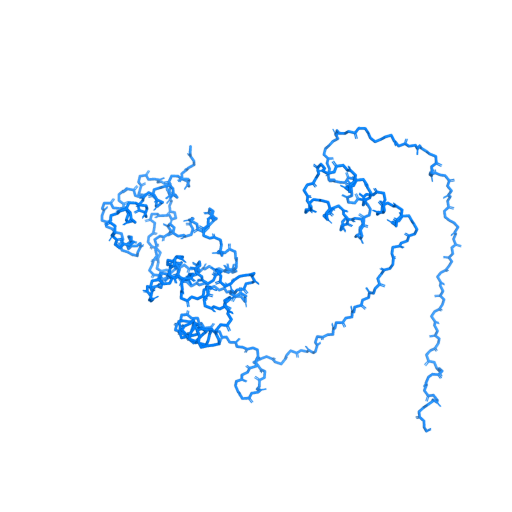0 45.16 251 GLU A N 1
ATOM 2032 C CA . GLU A 1 251 ? 35.378 -37.837 -15.790 1.00 45.16 251 GLU A CA 1
ATOM 2033 C C . GLU A 1 251 ? 36.832 -38.316 -15.587 1.00 45.16 251 GLU A C 1
ATOM 2035 O O . GLU A 1 251 ? 37.139 -38.954 -14.581 1.00 45.16 251 GLU A O 1
ATOM 2040 N N . MET A 1 252 ? 37.777 -37.975 -16.472 1.00 43.84 252 MET A N 1
ATOM 2041 C CA . MET A 1 252 ? 39.190 -38.379 -16.323 1.00 43.84 252 MET A CA 1
ATOM 2042 C C . MET A 1 252 ? 40.126 -37.300 -15.757 1.00 43.84 252 MET A C 1
ATOM 2044 O O . MET A 1 252 ? 41.328 -37.540 -15.649 1.00 43.84 252 MET A O 1
ATOM 2048 N N . ARG A 1 253 ? 39.614 -36.130 -15.346 1.00 45.16 253 ARG A N 1
ATOM 2049 C CA . ARG A 1 253 ? 40.450 -35.030 -14.815 1.00 45.16 253 ARG A CA 1
ATOM 2050 C C . ARG A 1 253 ? 40.377 -34.786 -13.307 1.00 45.16 253 ARG A C 1
ATOM 2052 O O . ARG A 1 253 ? 40.977 -33.827 -12.829 1.00 45.16 253 ARG A O 1
ATOM 2059 N N . ALA A 1 254 ? 39.734 -35.673 -12.554 1.00 46.84 254 ALA A N 1
ATOM 2060 C CA . ALA A 1 254 ? 39.759 -35.646 -11.093 1.00 46.84 254 ALA A CA 1
ATOM 2061 C C . ALA A 1 254 ? 40.121 -37.027 -10.517 1.00 46.84 254 ALA A C 1
ATOM 2063 O O . ALA A 1 254 ? 39.269 -37.752 -10.007 1.00 46.84 254 ALA A O 1
ATOM 2064 N N . ARG A 1 255 ? 41.405 -37.386 -10.614 1.00 39.78 255 ARG A N 1
ATOM 2065 C CA . ARG A 1 255 ? 42.081 -38.353 -9.740 1.00 39.78 255 ARG A CA 1
ATOM 2066 C C . ARG A 1 255 ? 43.470 -37.839 -9.403 1.00 39.78 255 ARG A C 1
ATOM 2068 O O . ARG A 1 255 ? 44.113 -37.293 -10.325 1.00 39.78 255 ARG A O 1
#

Organism: NCBI:txid1095629